Protein AF-A0A970GRH5-F1 (afdb_monomer)

Nearest PDB structures (foldseek):
  5i47-assembly1_A  TM=7.435E-01  e=7.318E-04  Sphaerobacter thermophilus DSM 20745
  5i47-assembly1_B  TM=7.188E-01  e=1.606E-03  Sphaerobacter thermophilus DSM 20745
  3qff-assembly1_B  TM=5.338E-01  e=4.739E-02  Bacillus anthracis str. A0248
  1kjj-assembly1_B  TM=5.361E-01  e=1.040E-01  Escherichia coli
  1kj8-assembly1_A  TM=4.868E-01  e=2.906E-01  Escherichia coli

Sequence (326 aa):
MKIRFSEPAEIIQPDSFEVERHFYEKVINAHAHTLVSFFMNMDKERIVERYCHLNPLINPEYLISLIEYKPRYIYWTGTDLFHVTTAEGNKKMIVIETNSSPSGQKSMPVIDEHQEMGGYRRLLEESFLPLINSKRLPKGRLAVIYDKNYMEVSGYAAVLAELTGEEVYLVSSFLGDEDPSLRFVNGVMELRDSNKNWIPIRVAFRYVTQKPWTRIPVNTKTFIYNPLIACLAGGRNKLIAAKAYDMFNAEIGAAGLKIFTPETIVNVNLKEIPLWVNRFGNHAVVKNPYSNAGQGVYTIINEKELKDFMEQEHHYKNFIVQSLVG

Solvent-accessible surface area (backbone atoms only — not comparable to full-atom values): 18165 Å² total; per-residue (Å²): 133,85,90,75,72,55,51,47,35,42,80,31,44,47,89,61,71,52,64,80,64,25,36,42,72,74,28,78,76,36,77,55,53,68,71,55,45,53,57,76,70,53,52,70,67,59,52,44,52,57,51,33,71,80,36,78,73,38,44,59,72,59,51,51,53,61,74,68,57,78,63,94,50,60,77,52,70,37,69,48,70,47,83,45,59,46,98,88,65,50,77,44,69,30,51,75,49,49,30,40,64,58,84,54,58,34,67,51,45,39,80,48,86,90,41,80,62,32,63,48,44,51,51,39,64,75,49,50,48,60,55,57,75,74,47,96,61,57,80,55,40,44,33,29,38,24,54,63,64,59,43,46,51,53,35,48,28,22,48,50,4,48,79,66,72,37,64,17,35,38,33,66,59,55,84,87,46,90,58,53,29,56,50,73,58,99,38,31,36,30,35,22,35,84,86,69,47,75,44,46,28,16,36,32,44,46,47,52,73,77,66,41,76,80,81,43,66,70,71,58,57,25,47,47,46,44,38,50,54,28,30,67,71,14,23,46,18,52,60,47,33,54,52,50,51,54,55,48,35,67,69,38,39,87,41,60,45,74,84,44,56,66,60,66,47,68,82,36,42,64,90,49,45,66,60,56,28,50,74,49,73,46,28,23,34,40,30,39,32,74,47,62,92,76,43,59,58,44,79,28,78,42,70,66,51,47,49,56,57,70,73,48,90,63,97,64,60,54,28,32,44,26,48,63,87,125

Secondary structure (DSSP, 8-state):
----SSPPPEEEPTT---HHHHS-HHHHT----HHHHHHHT--HHHHHHHHHHH-TTS-HHHHHHHHH---SS--S-EEEEEEEE-TT--EEEEEEEEESS---GGGSPPSSTT-TTHHHHHHIIIIIHHHHHTS---S-EEEEEESS-HHHHHHHHHHHHHHHTS-EEEEE--TT-SS-SEEEETTEEEEE-TTS-EEEEEEEEEE--SSGGGTS-SS-SSEEES-HHHIIIIIS-HHHHHHHHHHHHHHHGGGT-------EEEEEEGGGHHHHHHHTTT-EEEE-TT--TTTTEEEE-SHHHHHHHHHS--S-SEEEEEEPP-

Structure (mmCIF, N/CA/C/O backbone):
data_AF-A0A970GRH5-F1
#
_entry.id   AF-A0A970GRH5-F1
#
loop_
_atom_site.group_PDB
_atom_site.id
_atom_site.type_symbol
_atom_site.label_atom_id
_atom_site.label_alt_id
_atom_site.label_comp_id
_atom_site.label_asym_id
_atom_site.label_entity_id
_atom_site.label_seq_id
_atom_site.pdbx_PDB_ins_code
_atom_site.Cartn_x
_atom_site.Cartn_y
_atom_site.Cartn_z
_atom_site.occupancy
_atom_site.B_iso_or_equiv
_atom_site.auth_seq_id
_atom_site.auth_comp_id
_atom_site.auth_asym_id
_atom_site.auth_atom_id
_atom_site.pdbx_PDB_model_num
ATOM 1 N N . MET A 1 1 ? 10.878 10.546 13.698 1.00 57.09 1 MET A N 1
ATOM 2 C CA . MET A 1 1 ? 9.861 10.016 14.635 1.00 57.09 1 MET A CA 1
ATOM 3 C C . MET A 1 1 ? 10.568 9.100 15.623 1.00 57.09 1 MET A C 1
ATOM 5 O O . MET A 1 1 ? 11.299 8.227 15.174 1.00 57.09 1 MET A O 1
ATOM 9 N N . LYS A 1 2 ? 10.424 9.321 16.933 1.00 75.06 2 LYS A N 1
ATOM 10 C CA . LYS A 1 2 ? 10.981 8.421 17.955 1.00 75.06 2 LYS A CA 1
ATOM 11 C C . LYS A 1 2 ? 10.051 7.210 18.071 1.00 75.06 2 LYS A C 1
ATOM 13 O O . LYS A 1 2 ? 8.864 7.409 18.314 1.00 75.06 2 LYS A O 1
ATOM 18 N N . ILE A 1 3 ? 10.560 5.998 17.842 1.00 85.06 3 ILE A N 1
ATOM 19 C CA . ILE A 1 3 ? 9.789 4.763 18.055 1.00 85.06 3 ILE A CA 1
ATOM 20 C C . ILE A 1 3 ? 9.482 4.663 19.550 1.00 85.06 3 ILE A C 1
ATOM 22 O O . ILE A 1 3 ? 10.379 4.833 20.377 1.00 85.06 3 ILE A O 1
ATOM 26 N N . ARG A 1 4 ? 8.213 4.430 19.879 1.00 87.69 4 ARG A N 1
ATOM 27 C CA . ARG A 1 4 ? 7.751 4.146 21.237 1.00 87.69 4 ARG A CA 1
ATOM 28 C C . ARG A 1 4 ? 7.086 2.777 21.216 1.00 87.69 4 ARG A C 1
ATOM 30 O O . ARG A 1 4 ? 6.124 2.584 20.473 1.00 87.69 4 ARG A O 1
ATOM 37 N N . PHE A 1 5 ? 7.673 1.834 21.942 1.00 92.88 5 PHE A N 1
ATOM 38 C CA . PHE A 1 5 ? 7.154 0.476 22.075 1.00 92.88 5 PHE A CA 1
ATOM 39 C C . PHE A 1 5 ? 6.078 0.418 23.155 1.00 92.88 5 PHE A C 1
ATOM 41 O O . PHE A 1 5 ? 6.065 1.257 24.056 1.00 92.88 5 PHE A O 1
ATOM 48 N N . SER A 1 6 ? 5.195 -0.572 23.044 1.00 92.75 6 SER A N 1
ATOM 49 C CA . SER A 1 6 ? 4.199 -0.929 24.060 1.00 92.75 6 SER A CA 1
ATOM 50 C C . SER A 1 6 ? 3.182 0.175 24.397 1.00 92.75 6 SER A C 1
ATOM 52 O O . SER A 1 6 ? 2.466 0.079 25.394 1.00 92.75 6 SER A O 1
ATOM 54 N N . GLU A 1 7 ? 3.076 1.207 23.552 1.00 95.81 7 GLU A N 1
ATOM 55 C CA . GLU A 1 7 ? 2.062 2.259 23.677 1.00 95.81 7 GLU A CA 1
ATOM 56 C C . GLU A 1 7 ? 0.656 1.657 23.514 1.00 95.81 7 GLU A C 1
ATOM 58 O O . GLU A 1 7 ? 0.455 0.797 22.646 1.00 95.81 7 GLU A O 1
ATOM 63 N N . PRO A 1 8 ? -0.325 2.060 24.337 1.00 96.94 8 PRO A N 1
ATOM 64 C CA . PRO A 1 8 ? -1.707 1.625 24.175 1.00 96.94 8 PRO A CA 1
ATOM 65 C C . PRO A 1 8 ? -2.305 2.152 22.865 1.00 96.94 8 PRO A C 1
ATOM 67 O O . PRO A 1 8 ? -1.804 3.102 22.264 1.00 96.94 8 PRO A O 1
ATOM 70 N N . ALA A 1 9 ? -3.404 1.540 22.431 1.00 97.44 9 ALA A N 1
ATOM 71 C CA . ALA A 1 9 ? -4.180 2.050 21.312 1.00 97.44 9 ALA A CA 1
ATOM 72 C C . ALA A 1 9 ? -4.786 3.423 21.654 1.00 97.44 9 ALA A C 1
ATOM 74 O O . ALA A 1 9 ? -5.435 3.589 22.689 1.00 97.44 9 ALA A O 1
ATOM 75 N N . GLU A 1 10 ? -4.585 4.387 20.761 1.00 97.38 10 GLU A N 1
ATOM 76 C CA . GLU A 1 10 ? -5.199 5.711 20.796 1.00 97.38 10 GLU A CA 1
ATOM 77 C C . GLU A 1 10 ? -6.620 5.635 20.233 1.00 97.38 10 GLU A C 1
ATOM 79 O O . GLU A 1 10 ? -6.871 4.923 19.259 1.00 97.38 10 GLU A O 1
ATOM 84 N N . ILE A 1 11 ? -7.554 6.360 20.845 1.00 98.19 11 ILE A N 1
ATOM 85 C CA . ILE A 1 11 ? -8.943 6.426 20.387 1.00 98.19 11 ILE A CA 1
ATOM 86 C C . ILE A 1 11 ? -9.119 7.709 19.584 1.00 98.19 11 ILE A C 1
ATOM 88 O O . ILE A 1 11 ? -8.959 8.805 20.119 1.00 98.19 11 ILE A O 1
ATOM 92 N N . ILE A 1 12 ? -9.473 7.554 18.313 1.00 98.44 12 ILE A N 1
ATOM 93 C CA . ILE A 1 12 ? -9.794 8.646 17.401 1.00 98.44 12 ILE A CA 1
ATOM 94 C C . ILE A 1 12 ? -11.314 8.770 17.316 1.00 98.44 12 ILE A C 1
ATOM 96 O O . ILE A 1 12 ? -12.009 7.783 17.056 1.00 98.44 12 ILE A O 1
ATOM 100 N N . GLN A 1 13 ? -11.812 9.973 17.583 1.00 98.19 13 GLN A N 1
ATOM 101 C CA . GLN A 1 13 ? -13.237 10.290 17.599 1.00 98.19 13 GLN A CA 1
ATOM 102 C C . GLN A 1 13 ? -13.690 10.808 16.225 1.00 98.19 13 GLN A C 1
ATOM 104 O O . GLN A 1 13 ? -12.863 11.326 15.471 1.00 98.19 13 GLN A O 1
ATOM 109 N N . PRO A 1 14 ? -14.988 10.708 15.893 1.00 97.81 14 PRO A N 1
ATOM 110 C CA . PRO A 1 14 ? -15.581 11.521 14.831 1.00 97.81 14 PRO A CA 1
ATOM 111 C C . PRO A 1 14 ? -15.321 13.021 15.063 1.00 97.81 14 PRO A C 1
ATOM 113 O O . PRO A 1 14 ? -15.035 13.425 16.194 1.00 97.81 14 PRO A O 1
ATOM 116 N N . ASP A 1 15 ? -15.393 13.836 14.007 1.00 95.38 15 ASP A N 1
ATOM 117 C CA . ASP A 1 15 ? -15.166 15.288 14.052 1.00 95.38 15 ASP A CA 1
ATOM 118 C C . ASP A 1 15 ? -13.748 15.708 14.507 1.00 95.38 15 ASP A C 1
ATOM 120 O O . ASP A 1 15 ? -13.516 16.853 14.897 1.00 95.38 15 ASP A O 1
ATOM 124 N N . SER A 1 16 ? -12.764 14.796 14.473 1.00 95.19 16 SER A N 1
ATOM 125 C CA . SER A 1 16 ? -11.392 15.056 14.944 1.00 95.19 16 SER A CA 1
ATOM 126 C C . SER A 1 16 ? -10.374 15.339 13.829 1.00 95.19 16 SER A C 1
ATOM 128 O O . SER A 1 16 ? -9.167 15.338 14.096 1.00 95.19 16 SER A O 1
ATOM 130 N N . PHE A 1 17 ? -10.811 15.459 12.572 1.00 96.69 17 PHE A N 1
ATOM 131 C CA . PHE A 1 17 ? -9.909 15.620 11.430 1.00 96.69 17 PHE A CA 1
ATOM 132 C C . PHE A 1 17 ? -9.374 17.054 11.347 1.00 96.69 17 PHE A C 1
ATOM 134 O O . PHE A 1 17 ? -10.139 18.004 11.235 1.00 96.69 17 PHE A O 1
ATOM 141 N N . GLU A 1 18 ? -8.048 17.198 11.346 1.00 95.50 18 GLU A N 1
ATOM 142 C CA . GLU A 1 18 ? -7.363 18.483 11.161 1.00 95.50 18 GLU A CA 1
ATOM 143 C C . GLU A 1 18 ? -6.345 18.346 10.024 1.00 95.50 18 GLU A C 1
ATOM 145 O O . GLU A 1 18 ? -5.423 17.524 10.099 1.00 95.50 18 GLU A O 1
ATOM 150 N N . VAL A 1 19 ? -6.499 19.139 8.960 1.00 93.81 19 VAL A N 1
ATOM 151 C CA . VAL A 1 19 ? -5.703 19.041 7.721 1.00 93.81 19 VAL A CA 1
ATOM 152 C C . VAL A 1 19 ? -4.197 19.084 8.015 1.00 93.81 19 VAL A C 1
ATOM 154 O O . VAL A 1 19 ? -3.425 18.261 7.513 1.00 93.81 19 VAL A O 1
ATOM 157 N N . GLU A 1 20 ? -3.772 19.982 8.900 1.00 95.12 20 GLU A N 1
ATOM 158 C CA . GLU A 1 20 ? -2.377 20.233 9.266 1.00 95.12 20 GLU A CA 1
ATOM 159 C C . GLU A 1 20 ? -1.719 19.046 9.982 1.00 95.12 20 GLU A C 1
ATOM 161 O O . GLU A 1 20 ? -0.492 18.912 9.980 1.00 95.12 20 GLU A O 1
ATOM 166 N N . ARG A 1 21 ? -2.515 18.148 10.579 1.00 95.56 21 ARG A N 1
ATOM 167 C CA . ARG A 1 21 ? -2.008 16.936 11.243 1.00 95.56 21 ARG A CA 1
ATOM 168 C C . ARG A 1 21 ? -1.727 15.800 10.268 1.00 95.56 21 ARG A C 1
ATOM 170 O O . ARG A 1 21 ? -0.984 14.875 10.617 1.00 95.56 21 ARG A O 1
ATOM 177 N N . HIS A 1 22 ? -2.323 15.845 9.077 1.00 96.31 22 HIS A N 1
ATOM 178 C CA . HIS A 1 22 ? -2.410 14.698 8.170 1.00 96.31 22 HIS A CA 1
ATOM 179 C C . HIS A 1 22 ? -1.785 14.939 6.791 1.00 96.31 22 HIS A C 1
ATOM 181 O O . HIS A 1 22 ? -1.556 13.979 6.047 1.00 96.31 22 HIS A O 1
ATOM 187 N N . PHE A 1 23 ? -1.442 16.183 6.463 1.00 95.31 23 PHE A N 1
ATOM 188 C CA . PHE A 1 23 ? -0.747 16.555 5.233 1.00 95.31 23 PHE A CA 1
ATOM 189 C C . PHE A 1 23 ? 0.562 17.291 5.519 1.00 95.31 23 PHE A C 1
ATOM 191 O O . PHE A 1 23 ? 0.740 17.924 6.557 1.00 95.31 23 PHE A O 1
ATOM 198 N N . TYR A 1 24 ? 1.505 17.223 4.576 1.00 94.38 24 TYR A N 1
ATOM 199 C CA . TYR A 1 24 ? 2.656 18.120 4.611 1.00 94.38 24 TYR A CA 1
ATOM 200 C C . TYR A 1 24 ? 2.225 19.552 4.295 1.00 94.38 24 TYR A C 1
ATOM 202 O O . TYR A 1 24 ? 1.457 19.774 3.367 1.00 94.38 24 TYR A O 1
ATOM 210 N N . GLU A 1 25 ? 2.821 20.535 4.966 1.00 92.50 25 GLU A N 1
ATOM 211 C CA . GLU A 1 25 ? 2.548 21.965 4.750 1.00 92.50 25 GLU A CA 1
ATOM 212 C C . GLU A 1 25 ? 2.639 22.389 3.271 1.00 92.50 25 GLU A C 1
ATOM 214 O O . GLU A 1 25 ? 1.805 23.138 2.768 1.00 92.50 25 GLU A O 1
ATOM 219 N N . LYS A 1 26 ? 3.612 21.847 2.526 1.00 91.88 26 LYS A N 1
ATOM 220 C CA . LYS A 1 26 ? 3.755 22.110 1.082 1.00 91.88 26 LYS A CA 1
ATOM 221 C C . LYS A 1 26 ? 2.564 21.632 0.252 1.00 91.88 26 LYS A C 1
ATOM 223 O O . LYS A 1 26 ? 2.342 22.164 -0.823 1.00 91.88 26 LYS A O 1
ATOM 228 N N . VAL A 1 27 ? 1.861 20.603 0.716 1.00 90.56 27 VAL A N 1
ATOM 229 C CA . VAL A 1 27 ? 0.719 19.990 0.025 1.00 90.56 27 VAL A CA 1
ATOM 230 C C . VAL A 1 27 ? -0.550 20.774 0.297 1.00 90.56 27 VAL A C 1
ATOM 232 O O . VAL A 1 27 ? -1.330 20.971 -0.622 1.00 90.56 27 VAL A O 1
ATOM 235 N N . ILE A 1 28 ? -0.709 21.267 1.527 1.00 88.25 28 ILE A N 1
ATOM 236 C CA . ILE A 1 28 ? -1.840 22.115 1.926 1.00 88.25 28 ILE A CA 1
ATOM 237 C C . ILE A 1 28 ? -1.914 23.364 1.038 1.00 88.25 28 ILE A C 1
ATOM 239 O O . ILE A 1 28 ? -2.990 23.792 0.650 1.00 88.25 28 ILE A O 1
ATOM 243 N N . ASN A 1 29 ? -0.753 23.901 0.656 1.00 86.75 29 ASN A N 1
ATOM 244 C CA . ASN A 1 29 ? -0.641 25.088 -0.192 1.00 86.75 29 ASN A CA 1
ATOM 245 C C . ASN A 1 29 ? -0.496 24.773 -1.694 1.00 86.75 29 ASN A C 1
ATOM 247 O O . ASN A 1 29 ? -0.184 25.667 -2.481 1.00 86.75 29 ASN A O 1
ATOM 251 N N . ALA A 1 30 ? -0.624 23.508 -2.100 1.00 88.81 30 ALA A N 1
ATOM 252 C CA . ALA A 1 30 ? -0.441 23.096 -3.485 1.00 88.81 30 ALA A CA 1
ATOM 253 C C . ALA A 1 30 ? -1.781 22.835 -4.172 1.00 88.81 30 ALA A C 1
ATOM 255 O O . ALA A 1 30 ? -2.665 22.189 -3.621 1.00 88.81 30 ALA A O 1
ATOM 256 N N . HIS A 1 31 ? -1.862 23.237 -5.438 1.00 85.81 31 HIS A N 1
ATOM 257 C CA . HIS A 1 31 ? -2.987 22.925 -6.312 1.00 85.81 31 HIS A CA 1
ATOM 258 C C . HIS A 1 31 ? -2.594 21.830 -7.301 1.00 85.81 31 HIS A C 1
ATOM 260 O O . HIS A 1 31 ? -1.480 21.821 -7.841 1.00 85.81 31 HIS A O 1
ATOM 266 N N . ALA A 1 32 ? -3.512 20.903 -7.570 1.00 86.44 32 ALA A N 1
ATOM 267 C CA . ALA A 1 32 ? -3.315 19.927 -8.631 1.00 86.44 32 ALA A CA 1
ATOM 268 C C . ALA A 1 32 ? -3.224 20.642 -9.992 1.00 86.44 32 ALA A C 1
ATOM 270 O O . ALA A 1 32 ? -4.073 21.456 -10.348 1.00 86.44 32 ALA A O 1
ATOM 271 N N . HIS A 1 33 ? -2.203 20.315 -10.787 1.00 90.19 33 HIS A N 1
ATOM 272 C CA . HIS A 1 33 ? -2.069 20.860 -12.139 1.00 90.19 33 HIS A CA 1
ATOM 273 C C . HIS A 1 33 ? -3.302 20.501 -12.989 1.00 90.19 33 HIS A C 1
ATOM 275 O O . HIS A 1 33 ? -3.756 19.356 -12.953 1.00 90.19 33 HIS A O 1
ATOM 281 N N . THR A 1 34 ? -3.805 21.423 -13.819 1.00 90.12 34 THR A N 1
ATOM 282 C CA . THR A 1 34 ? -5.054 21.240 -14.590 1.00 90.12 34 THR A CA 1
ATOM 283 C C . THR A 1 34 ? -5.070 19.948 -15.406 1.00 90.12 34 THR A C 1
ATOM 285 O O . THR A 1 34 ? -6.063 19.230 -15.403 1.00 90.12 34 THR A O 1
ATOM 288 N N . LEU A 1 35 ? -3.956 19.600 -16.063 1.00 91.44 35 LEU A N 1
ATOM 289 C CA . LEU A 1 35 ? -3.843 18.339 -16.814 1.00 91.44 35 LEU A CA 1
ATOM 290 C C . LEU A 1 35 ? -3.975 17.093 -15.927 1.00 91.44 35 LEU A C 1
ATOM 292 O O . LEU A 1 35 ? -4.546 16.098 -16.363 1.00 91.44 35 LEU A O 1
ATOM 296 N N . VAL A 1 36 ? -3.460 17.145 -14.696 1.00 88.88 36 VAL A N 1
ATOM 297 C CA . VAL A 1 36 ? -3.577 16.044 -13.731 1.00 88.88 36 VAL A CA 1
ATOM 298 C C . VAL A 1 36 ? -5.018 15.943 -13.252 1.00 88.88 36 VAL A C 1
ATOM 300 O O . VAL A 1 36 ? -5.582 14.856 -13.284 1.00 88.88 36 VAL A O 1
ATOM 303 N N . SER A 1 37 ? -5.640 17.067 -12.885 1.00 88.44 37 SER A N 1
ATOM 304 C CA . SER A 1 37 ? -7.049 17.089 -12.480 1.00 88.44 37 SER A CA 1
ATOM 305 C C . SER A 1 37 ? -7.966 16.571 -13.596 1.00 88.44 37 SER A C 1
ATOM 307 O O . SER A 1 37 ? -8.795 15.697 -13.357 1.00 88.44 37 SER A O 1
ATOM 309 N N . PHE A 1 38 ? -7.752 17.004 -14.843 1.00 90.81 38 PHE A N 1
ATOM 310 C CA . PHE A 1 38 ? -8.488 16.498 -16.003 1.00 90.81 38 PHE A CA 1
ATOM 311 C C . PHE A 1 38 ? -8.315 14.985 -16.188 1.00 90.81 38 PHE A C 1
ATOM 313 O O . PHE A 1 38 ? -9.293 14.277 -16.406 1.00 90.81 38 PHE A O 1
ATOM 320 N N . PHE A 1 39 ? -7.085 14.474 -16.077 1.00 90.69 39 PHE A N 1
ATOM 321 C CA . PHE A 1 39 ? -6.822 13.040 -16.193 1.00 90.69 39 PHE A CA 1
ATOM 322 C C . PHE A 1 39 ? -7.499 12.231 -15.077 1.00 90.69 39 PHE A C 1
ATOM 324 O O . PHE A 1 39 ? -8.108 11.203 -15.353 1.00 90.69 39 PHE A O 1
ATOM 331 N N . MET A 1 40 ? -7.439 12.706 -13.831 1.00 88.50 40 MET A N 1
ATOM 332 C CA . MET A 1 40 ? -8.015 12.012 -12.672 1.00 88.50 40 MET A CA 1
ATOM 333 C C . MET A 1 40 ? -9.549 11.979 -12.664 1.00 88.50 40 MET A C 1
ATOM 335 O O . MET A 1 40 ? -10.120 11.151 -11.953 1.00 88.50 40 MET A O 1
ATOM 339 N N . ASN A 1 41 ? -10.191 12.866 -13.430 1.00 88.88 41 ASN A N 1
ATOM 340 C CA . ASN A 1 41 ? -11.643 12.951 -13.602 1.00 88.88 41 ASN A CA 1
ATOM 341 C C . ASN A 1 41 ? -12.131 12.347 -14.934 1.00 88.88 41 ASN A C 1
ATOM 343 O O . ASN A 1 41 ? -13.305 12.472 -15.274 1.00 88.88 41 ASN A O 1
ATOM 347 N N . MET A 1 42 ? -11.245 11.717 -15.710 1.00 93.94 42 MET A N 1
ATOM 348 C CA . MET A 1 42 ? -11.609 11.074 -16.969 1.00 93.94 42 MET A CA 1
ATOM 349 C C . MET A 1 42 ? -12.335 9.749 -16.709 1.00 93.94 42 MET A C 1
ATOM 351 O O . MET A 1 42 ? -11.891 8.947 -15.885 1.00 93.94 42 MET A O 1
ATOM 355 N N . ASP A 1 43 ? -13.427 9.506 -17.434 1.00 95.31 43 ASP A N 1
ATOM 356 C CA . ASP A 1 43 ? -14.097 8.208 -17.416 1.00 95.31 43 ASP A CA 1
ATOM 357 C C . ASP A 1 43 ? -13.243 7.114 -18.084 1.00 95.31 43 ASP A C 1
ATOM 359 O O . ASP A 1 43 ? -12.241 7.366 -18.769 1.00 95.31 43 ASP A O 1
ATOM 363 N N . LYS A 1 44 ? -13.609 5.857 -17.830 1.00 95.62 44 LYS A N 1
ATOM 364 C CA . LYS A 1 44 ? -12.817 4.710 -18.279 1.00 95.62 44 LYS A CA 1
ATOM 365 C C . LYS A 1 44 ? -12.852 4.589 -19.800 1.00 95.62 44 LYS A C 1
ATOM 367 O O . LYS A 1 44 ? -11.832 4.271 -20.408 1.00 95.62 44 LYS A O 1
ATOM 372 N N . GLU A 1 45 ? -13.998 4.870 -20.407 1.00 96.19 45 GLU A N 1
ATOM 373 C CA . GLU A 1 45 ? -14.240 4.804 -21.844 1.00 96.19 45 GLU A CA 1
ATOM 374 C C . GLU A 1 45 ? -13.306 5.759 -22.590 1.00 96.19 45 GLU A C 1
ATOM 376 O O . GLU A 1 45 ? -12.629 5.366 -23.541 1.00 96.19 45 GLU A O 1
ATOM 381 N N . ARG A 1 46 ? -13.178 6.994 -22.104 1.00 96.19 46 ARG A N 1
ATOM 382 C CA . ARG A 1 46 ? -12.306 8.021 -22.664 1.00 96.19 46 ARG A CA 1
ATOM 383 C C . ARG A 1 46 ? -10.831 7.699 -22.455 1.00 96.19 46 ARG A C 1
ATOM 385 O O . ARG A 1 46 ? -10.024 7.983 -23.344 1.00 96.19 46 ARG A O 1
ATOM 392 N N . ILE A 1 47 ? -10.458 7.087 -21.326 1.00 95.56 47 ILE A N 1
ATOM 393 C CA . ILE A 1 47 ? -9.093 6.571 -21.116 1.00 95.56 47 ILE A CA 1
ATOM 394 C C . ILE A 1 47 ? -8.769 5.510 -22.178 1.00 95.56 47 ILE A C 1
ATOM 396 O O . ILE A 1 47 ? -7.729 5.602 -22.838 1.00 95.56 47 ILE A O 1
ATOM 400 N N . VAL A 1 48 ? -9.666 4.539 -22.377 1.00 96.75 48 VAL A N 1
ATOM 401 C CA . VAL A 1 48 ? -9.505 3.452 -23.357 1.00 96.75 48 VAL A CA 1
ATOM 402 C C . VAL A 1 48 ? -9.434 3.997 -24.780 1.00 96.75 48 VAL A C 1
ATOM 404 O O . VAL A 1 48 ? -8.512 3.642 -25.513 1.00 96.75 48 VAL A O 1
ATOM 407 N N . GLU A 1 49 ? -10.341 4.898 -25.159 1.00 96.06 49 GLU A N 1
ATOM 408 C CA . GLU A 1 49 ? -10.379 5.528 -26.483 1.00 96.06 49 GLU A CA 1
ATOM 409 C C . GLU A 1 49 ? -9.050 6.225 -26.803 1.00 96.06 49 GLU A C 1
ATOM 411 O O . GLU A 1 49 ? -8.434 5.969 -27.840 1.00 96.06 49 GLU A O 1
ATOM 416 N N . ARG A 1 50 ? -8.555 7.064 -25.883 1.00 95.12 50 ARG A N 1
ATOM 417 C CA . ARG A 1 50 ? -7.286 7.784 -26.063 1.00 95.12 50 ARG A CA 1
ATOM 418 C C . ARG A 1 50 ? -6.100 6.833 -26.164 1.00 95.12 50 ARG A C 1
ATOM 420 O O . ARG A 1 50 ? -5.205 7.057 -26.978 1.00 95.12 50 ARG A O 1
ATOM 427 N N . TYR A 1 51 ? -6.074 5.791 -25.336 1.00 94.56 51 TYR A N 1
ATOM 428 C CA . TYR A 1 51 ? -4.987 4.821 -25.346 1.00 94.56 51 TYR A CA 1
ATOM 429 C C . TYR A 1 51 ? -4.970 3.999 -26.641 1.00 94.56 51 TYR A C 1
ATOM 431 O O . TYR A 1 51 ? -3.907 3.841 -27.243 1.00 94.56 51 TYR A O 1
ATOM 439 N N . CYS A 1 52 ? -6.133 3.543 -27.111 1.00 95.62 52 CYS A N 1
ATOM 440 C CA . CYS A 1 52 ? -6.260 2.776 -28.352 1.00 95.62 52 CYS A CA 1
ATOM 441 C C . CYS A 1 52 ? -6.022 3.642 -29.597 1.00 95.62 52 CYS A C 1
ATOM 443 O O . CYS A 1 52 ? -5.467 3.152 -30.573 1.00 95.62 52 CYS A O 1
ATOM 445 N N . HIS A 1 53 ? -6.329 4.944 -29.559 1.00 95.81 53 HIS A N 1
ATOM 446 C CA . HIS A 1 53 ? -5.960 5.869 -30.638 1.00 95.81 53 HIS A CA 1
ATOM 447 C C . HIS A 1 53 ? -4.439 5.928 -30.862 1.00 95.81 53 HIS A C 1
ATOM 449 O O . HIS A 1 53 ? -3.973 5.959 -31.997 1.00 95.81 53 HIS A O 1
ATOM 455 N N . LEU A 1 54 ? -3.657 5.901 -29.778 1.00 92.88 54 LEU A N 1
ATOM 456 C CA . LEU A 1 54 ? -2.191 5.855 -29.839 1.00 92.88 54 LEU A CA 1
ATOM 457 C C . LEU A 1 54 ? -1.643 4.443 -30.112 1.00 92.88 54 LEU A C 1
ATOM 459 O O . LEU A 1 54 ? -0.481 4.300 -30.484 1.00 92.88 54 LEU A O 1
ATOM 463 N N . ASN A 1 55 ? -2.459 3.405 -29.912 1.00 92.88 55 ASN A N 1
ATOM 464 C CA . ASN A 1 55 ? -2.075 1.999 -30.017 1.00 92.88 55 ASN A CA 1
ATOM 465 C C . ASN A 1 55 ? -3.177 1.202 -30.751 1.00 92.88 55 ASN A C 1
ATOM 467 O O . ASN A 1 55 ? -3.897 0.425 -30.121 1.00 92.88 55 ASN A O 1
ATOM 471 N N . PRO A 1 56 ? -3.319 1.366 -32.081 1.00 93.00 56 PRO A N 1
ATOM 472 C CA . PRO A 1 56 ? -4.489 0.896 -32.838 1.00 93.00 56 PRO A CA 1
ATOM 473 C C . PRO A 1 56 ? -4.640 -0.630 -32.919 1.00 93.00 56 PRO A C 1
ATOM 475 O O . PRO A 1 56 ? -5.670 -1.120 -33.367 1.00 93.00 56 PRO A O 1
ATOM 478 N N . LEU A 1 57 ? -3.619 -1.388 -32.509 1.00 93.00 57 LEU A N 1
ATOM 479 C CA . LEU A 1 57 ? -3.638 -2.855 -32.494 1.00 93.00 57 LEU A CA 1
ATOM 480 C C . LEU A 1 57 ? -4.203 -3.442 -31.192 1.00 93.00 57 LEU A C 1
ATOM 482 O O . LEU A 1 57 ? -4.316 -4.660 -31.075 1.00 93.00 57 LEU A O 1
ATOM 486 N N . ILE A 1 58 ? -4.511 -2.602 -30.203 1.00 95.50 58 ILE A N 1
ATOM 487 C CA . ILE A 1 58 ? -5.000 -3.045 -28.898 1.00 95.50 58 ILE A CA 1
ATOM 488 C C . ILE A 1 58 ? -6.508 -3.255 -28.950 1.00 95.50 58 ILE A C 1
ATOM 490 O O . ILE A 1 58 ? -7.240 -2.423 -29.481 1.00 95.50 58 ILE A O 1
ATOM 494 N N . ASN A 1 59 ? -6.975 -4.355 -28.358 1.00 94.75 59 ASN A N 1
ATOM 495 C CA . ASN A 1 59 ? -8.403 -4.626 -28.228 1.00 94.75 59 ASN A CA 1
ATOM 496 C C . ASN A 1 59 ? -9.022 -3.726 -27.126 1.00 94.75 59 ASN A C 1
ATOM 498 O O . ASN A 1 59 ? -8.701 -3.921 -25.946 1.00 94.75 59 ASN A O 1
ATOM 502 N N . PRO A 1 60 ? -9.921 -2.779 -27.468 1.00 95.19 60 PRO A N 1
ATOM 503 C CA . PRO A 1 60 ? -10.506 -1.853 -26.499 1.00 95.19 60 PRO A CA 1
ATOM 504 C C . PRO A 1 60 ? -11.438 -2.544 -25.494 1.00 95.19 60 PRO A C 1
ATOM 506 O O . PRO A 1 60 ? -11.425 -2.186 -24.318 1.00 95.19 60 PRO A O 1
ATOM 509 N N . GLU A 1 61 ? -12.198 -3.557 -25.923 1.00 95.38 61 GLU A N 1
ATOM 510 C CA . GLU A 1 61 ? -13.112 -4.324 -25.060 1.00 95.38 61 GLU A CA 1
ATOM 511 C C . GLU A 1 61 ? -12.341 -5.137 -24.015 1.00 95.38 61 GLU A C 1
ATOM 513 O O . GLU A 1 61 ? -12.729 -5.245 -22.851 1.00 95.38 61 GLU A O 1
ATOM 518 N N . TYR A 1 62 ? -11.192 -5.683 -24.412 1.00 96.25 62 TYR A N 1
ATOM 519 C CA . TYR A 1 62 ? -10.332 -6.375 -23.467 1.00 96.25 62 TYR A CA 1
ATOM 520 C C . TYR A 1 62 ? -9.683 -5.392 -22.485 1.00 96.25 62 TYR A C 1
ATOM 522 O O . TYR A 1 62 ? -9.674 -5.647 -21.281 1.00 96.25 62 TYR A O 1
ATOM 530 N N . LEU A 1 63 ? -9.204 -4.236 -22.962 1.00 96.44 63 LEU A N 1
ATOM 531 C CA . LEU A 1 63 ? -8.609 -3.213 -22.101 1.00 96.44 63 LEU A CA 1
ATOM 532 C C . LEU A 1 63 ? -9.604 -2.668 -21.066 1.00 96.44 63 LEU A C 1
ATOM 534 O O . LEU A 1 63 ? -9.239 -2.554 -19.895 1.00 96.44 63 LEU A O 1
ATOM 538 N N . ILE A 1 64 ? -10.852 -2.378 -21.455 1.00 97.06 64 ILE A N 1
ATOM 539 C CA . ILE A 1 64 ? -11.873 -1.946 -20.490 1.00 97.06 64 ILE A CA 1
ATOM 540 C C . ILE A 1 64 ? -12.117 -3.041 -19.444 1.00 97.06 64 ILE A C 1
ATOM 542 O O . ILE A 1 64 ? -12.112 -2.742 -18.252 1.00 97.06 64 ILE A O 1
ATOM 546 N N . SER A 1 65 ? -12.173 -4.318 -19.848 1.00 96.31 65 SER A N 1
ATOM 547 C CA . SER A 1 65 ? -12.354 -5.430 -18.903 1.00 96.31 65 SER A CA 1
ATOM 548 C C . SER A 1 65 ? -11.241 -5.509 -17.843 1.00 96.31 65 SER A C 1
ATOM 550 O O . SER A 1 65 ? -11.508 -5.843 -16.688 1.00 96.31 65 SER A O 1
ATOM 552 N N . LEU A 1 66 ? -10.002 -5.142 -18.201 1.00 95.44 66 LEU A N 1
ATOM 553 C CA . LEU A 1 66 ? -8.876 -5.078 -17.266 1.00 95.44 66 LEU A CA 1
ATOM 554 C C . LEU A 1 66 ? -8.988 -3.898 -16.296 1.00 95.44 66 LEU A C 1
ATOM 556 O O . LEU A 1 66 ? -8.671 -4.047 -15.119 1.00 95.44 66 LEU A O 1
ATOM 560 N N . ILE A 1 67 ? -9.450 -2.737 -16.769 1.00 93.94 67 ILE A N 1
ATOM 561 C CA . ILE A 1 67 ? -9.687 -1.552 -15.927 1.00 93.94 67 ILE A CA 1
ATOM 562 C C . ILE A 1 67 ? -10.831 -1.808 -14.934 1.00 93.94 67 ILE A C 1
ATOM 564 O O . ILE A 1 67 ? -10.813 -1.308 -13.809 1.00 93.94 67 ILE A O 1
ATOM 568 N N . GLU A 1 68 ? -11.833 -2.593 -15.328 1.00 95.00 68 GLU A N 1
ATOM 569 C CA . GLU A 1 68 ? -12.984 -2.931 -14.485 1.00 95.00 68 GLU A CA 1
ATOM 570 C C . GLU A 1 68 ? -12.751 -4.110 -13.540 1.00 95.00 68 GLU A C 1
ATOM 572 O O . GLU A 1 68 ? -13.558 -4.346 -12.632 1.00 95.00 68 GLU A O 1
ATOM 577 N N . TYR A 1 69 ? -11.649 -4.837 -13.722 1.00 95.00 69 TYR A N 1
ATOM 578 C CA . TYR A 1 69 ? -11.320 -5.995 -12.911 1.00 95.00 69 TYR A CA 1
ATOM 579 C C . TYR A 1 69 ? -11.215 -5.634 -11.423 1.00 95.00 69 TYR A C 1
ATOM 581 O O . TYR A 1 69 ? -10.456 -4.756 -11.009 1.00 95.00 69 TYR A O 1
ATOM 589 N N . LYS A 1 70 ? -11.955 -6.373 -10.588 1.00 91.88 70 LYS A N 1
ATOM 590 C CA . LYS A 1 70 ? -11.926 -6.229 -9.128 1.00 91.88 70 LYS A CA 1
ATOM 591 C C . LYS A 1 70 ? -11.117 -7.368 -8.507 1.00 91.88 70 LYS A C 1
ATOM 593 O O . LYS A 1 70 ? -11.611 -8.497 -8.436 1.00 91.88 70 LYS A O 1
ATOM 598 N N . PRO A 1 71 ? -9.893 -7.106 -8.020 1.00 92.12 71 PRO A N 1
ATOM 599 C CA . PRO A 1 71 ? -9.062 -8.145 -7.437 1.00 92.12 71 PRO A CA 1
ATOM 600 C C . PRO A 1 71 ? -9.663 -8.680 -6.135 1.00 92.12 71 PRO A C 1
ATOM 602 O O . PRO A 1 71 ? -10.149 -7.938 -5.283 1.00 92.12 71 PRO A O 1
ATOM 605 N N . ARG A 1 72 ? -9.544 -9.995 -5.927 1.00 90.44 72 ARG A N 1
ATOM 606 C CA . ARG A 1 72 ? -10.049 -10.660 -4.715 1.00 90.44 72 ARG A CA 1
ATOM 607 C C . ARG A 1 72 ? -9.274 -10.305 -3.440 1.00 90.44 72 ARG A C 1
ATOM 609 O O . ARG A 1 72 ? -9.835 -10.401 -2.353 1.00 90.44 72 ARG A O 1
ATOM 616 N N . TYR A 1 73 ? -7.986 -9.969 -3.555 1.00 91.00 73 TYR A N 1
ATOM 617 C CA . TYR A 1 73 ? -7.085 -9.861 -2.398 1.00 91.00 73 TYR A CA 1
ATOM 618 C C . TYR A 1 73 ? -6.320 -8.539 -2.282 1.00 91.00 73 TYR A C 1
ATOM 620 O O . TYR A 1 73 ? -5.895 -8.212 -1.178 1.00 91.00 73 TYR A O 1
ATOM 628 N N . ILE A 1 74 ? -6.107 -7.793 -3.368 1.00 93.19 74 ILE A N 1
ATOM 629 C CA . ILE A 1 74 ? -5.314 -6.553 -3.366 1.00 93.19 74 ILE A CA 1
ATOM 630 C C . ILE A 1 74 ? -6.201 -5.357 -3.710 1.00 93.19 74 ILE A C 1
ATOM 632 O O . ILE A 1 74 ? -6.324 -4.963 -4.857 1.00 93.19 74 ILE A O 1
ATOM 636 N N . TYR A 1 75 ? -6.852 -4.797 -2.700 1.00 94.00 75 TYR A N 1
ATOM 637 C CA . TYR A 1 75 ? -7.862 -3.750 -2.869 1.00 94.00 75 TYR A CA 1
ATOM 638 C C . TYR A 1 75 ? 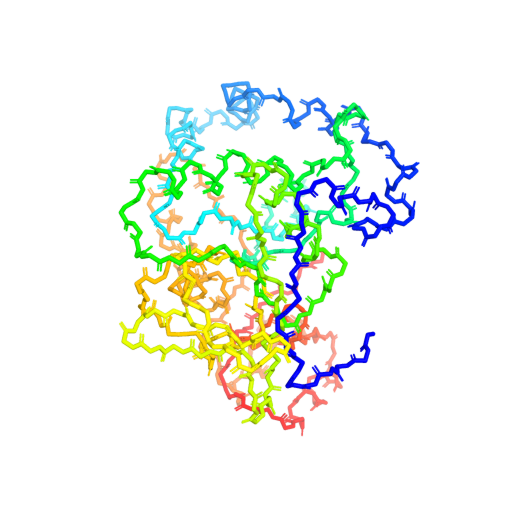-7.263 -2.352 -3.040 1.00 94.00 75 TYR A C 1
ATOM 640 O O . TYR A 1 75 ? -7.865 -1.484 -3.661 1.00 94.00 75 TYR A O 1
ATOM 648 N N . TRP A 1 76 ? -6.071 -2.132 -2.487 1.00 94.19 76 TRP A N 1
ATOM 649 C CA . TRP A 1 76 ? -5.334 -0.880 -2.628 1.00 94.19 76 TRP A CA 1
ATOM 650 C C . TRP A 1 76 ? -3.870 -1.137 -2.927 1.00 94.19 76 TRP A C 1
ATOM 652 O O . TRP A 1 76 ? -3.186 -1.850 -2.193 1.00 94.19 76 TRP A O 1
ATOM 662 N N . THR A 1 77 ? -3.366 -0.552 -4.000 1.00 93.44 77 THR A N 1
ATOM 663 C CA . THR A 1 77 ? -1.982 -0.746 -4.400 1.00 93.44 77 THR A CA 1
ATOM 664 C C . THR A 1 77 ? -1.395 0.532 -4.964 1.00 93.44 77 THR A C 1
ATOM 666 O O . THR A 1 77 ? -2.114 1.366 -5.505 1.00 93.44 77 THR A O 1
ATOM 669 N N . GLY A 1 78 ? -0.091 0.699 -4.783 1.00 92.94 78 GLY A N 1
ATOM 670 C CA . GLY A 1 78 ? 0.694 1.710 -5.475 1.00 92.94 78 GLY A CA 1
ATOM 671 C C . GLY A 1 78 ? 1.678 1.004 -6.383 1.00 92.94 78 GLY A C 1
ATOM 672 O O . GLY A 1 78 ? 2.210 -0.042 -6.011 1.00 92.94 78 GLY A O 1
ATOM 673 N N . THR A 1 79 ? 1.904 1.564 -7.560 1.00 92.25 79 THR A N 1
ATOM 674 C CA . THR A 1 79 ? 2.853 1.021 -8.528 1.00 92.25 79 THR A CA 1
ATOM 675 C C . THR A 1 79 ? 3.828 2.115 -8.909 1.00 92.25 79 THR A C 1
ATOM 677 O O . THR A 1 79 ? 3.409 3.198 -9.313 1.00 92.25 79 THR A O 1
ATOM 680 N N . ASP A 1 80 ? 5.115 1.818 -8.780 1.00 92.44 80 ASP A N 1
ATOM 681 C CA . ASP A 1 80 ? 6.184 2.732 -9.146 1.00 92.44 80 ASP A CA 1
ATOM 682 C C . ASP A 1 80 ? 6.470 2.573 -10.635 1.00 92.44 80 ASP A C 1
ATOM 684 O O . ASP A 1 80 ? 6.759 1.473 -11.122 1.00 92.44 80 ASP A O 1
ATOM 688 N N . LEU A 1 81 ? 6.359 3.684 -11.358 1.00 94.38 81 LEU A N 1
ATOM 689 C CA . LEU A 1 81 ? 6.455 3.724 -12.809 1.00 94.38 81 LEU A CA 1
ATOM 690 C C . LEU A 1 81 ? 7.584 4.648 -13.244 1.00 94.38 81 LEU A C 1
ATOM 692 O O . LEU A 1 81 ? 7.679 5.773 -12.756 1.00 94.38 81 LEU A O 1
ATOM 696 N N . PHE A 1 82 ? 8.383 4.213 -14.215 1.00 94.31 82 PHE A N 1
ATOM 697 C CA . PHE A 1 82 ? 9.313 5.089 -14.928 1.00 94.31 82 PHE A CA 1
ATOM 698 C C . PHE A 1 82 ? 8.798 5.364 -16.336 1.00 94.31 82 PHE A C 1
ATOM 700 O O . PHE A 1 82 ? 8.335 4.457 -17.029 1.00 94.31 82 PHE A O 1
ATOM 707 N N . HIS A 1 83 ? 8.909 6.621 -16.759 1.00 93.50 83 HIS A N 1
ATOM 708 C CA . HIS A 1 83 ? 8.716 7.017 -18.145 1.00 93.50 83 HIS A CA 1
ATOM 709 C C . HIS A 1 83 ? 10.082 7.053 -18.828 1.00 93.50 83 HIS A C 1
ATOM 711 O O . HIS A 1 83 ? 10.894 7.932 -18.548 1.00 93.50 83 HIS A O 1
ATOM 717 N N . VAL A 1 84 ? 10.340 6.072 -19.686 1.00 92.56 84 VAL A N 1
ATOM 718 C CA . VAL A 1 84 ? 11.642 5.852 -20.324 1.00 92.56 84 VAL A CA 1
ATOM 719 C C . VAL A 1 84 ? 11.557 6.061 -21.824 1.00 92.56 84 VAL A C 1
ATOM 721 O O . VAL A 1 84 ? 10.483 5.949 -22.418 1.00 92.56 84 VAL A O 1
ATOM 724 N N . THR A 1 85 ? 12.702 6.335 -22.440 1.00 91.25 85 THR A N 1
ATOM 725 C CA . THR A 1 85 ? 12.849 6.407 -23.895 1.00 91.25 85 THR A CA 1
ATOM 726 C C . THR A 1 85 ? 13.863 5.354 -24.323 1.00 91.25 85 THR A C 1
ATOM 728 O O . THR A 1 85 ? 14.956 5.313 -23.769 1.00 91.25 85 THR A O 1
ATOM 731 N N . THR A 1 86 ? 13.507 4.477 -25.264 1.00 85.88 86 THR A N 1
ATOM 732 C CA . THR A 1 86 ? 14.456 3.482 -25.794 1.00 85.88 86 THR A CA 1
ATOM 733 C C 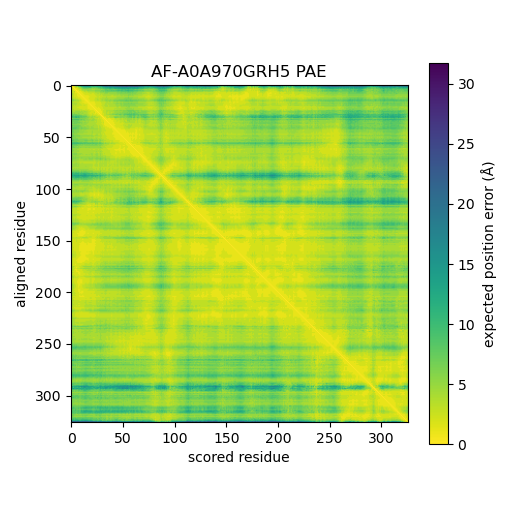. THR A 1 86 ? 15.539 4.153 -26.642 1.00 85.88 86 THR A C 1
ATOM 735 O O . THR A 1 86 ? 15.395 5.314 -27.030 1.00 85.88 86 THR A O 1
ATOM 738 N N . ALA A 1 87 ? 16.603 3.420 -26.985 1.00 85.69 87 ALA A N 1
ATOM 739 C CA . ALA A 1 87 ? 17.662 3.919 -27.867 1.00 85.69 87 ALA A CA 1
ATOM 740 C C . ALA A 1 87 ? 17.125 4.380 -29.239 1.00 85.69 87 ALA A C 1
ATOM 742 O O . ALA A 1 87 ? 17.649 5.314 -29.837 1.00 85.69 87 ALA A O 1
ATOM 743 N N . GLU A 1 88 ? 16.034 3.770 -29.706 1.00 89.50 88 GLU A N 1
ATOM 744 C CA . GLU A 1 88 ? 15.334 4.119 -30.946 1.00 89.50 88 GLU A CA 1
ATOM 745 C C . GLU A 1 88 ? 14.350 5.295 -30.781 1.00 89.50 88 GLU A C 1
ATOM 747 O O . GLU A 1 88 ? 13.624 5.628 -31.714 1.00 89.50 88 GLU A O 1
ATOM 752 N N . GLY A 1 89 ? 14.282 5.921 -29.601 1.00 89.00 89 GLY A N 1
ATOM 753 C CA . GLY A 1 89 ? 13.417 7.073 -29.330 1.00 89.00 89 GLY A CA 1
ATOM 754 C C . GLY A 1 89 ? 11.991 6.726 -28.888 1.00 89.00 89 GLY A C 1
ATOM 755 O O . GLY A 1 89 ? 11.152 7.622 -28.765 1.00 89.00 89 GLY A O 1
ATOM 756 N N . ASN A 1 90 ? 11.682 5.452 -28.621 1.00 87.56 90 ASN A N 1
ATOM 757 C CA . ASN A 1 90 ? 10.328 5.048 -28.242 1.00 87.56 90 ASN A CA 1
ATOM 758 C C . ASN A 1 90 ? 10.055 5.326 -26.766 1.00 87.56 90 ASN A C 1
ATOM 760 O O . ASN A 1 90 ? 10.718 4.777 -25.888 1.00 87.56 90 ASN A O 1
ATOM 764 N N . LYS A 1 91 ? 9.020 6.116 -26.483 1.00 90.50 91 LYS A N 1
ATOM 765 C CA . LYS A 1 91 ? 8.572 6.376 -25.112 1.00 90.50 91 LYS A CA 1
ATOM 766 C C . LYS A 1 91 ? 7.756 5.205 -24.577 1.00 90.50 91 LYS A C 1
ATOM 768 O O . LYS A 1 91 ? 6.820 4.744 -25.235 1.00 90.50 91 LYS A O 1
ATOM 773 N N . LYS A 1 92 ? 8.095 4.726 -23.382 1.00 90.25 92 LYS A N 1
ATOM 774 C CA . LYS A 1 92 ? 7.403 3.627 -22.700 1.00 90.25 92 LYS A CA 1
ATOM 775 C C . LYS A 1 92 ? 7.246 3.933 -21.217 1.00 90.25 92 LYS A C 1
ATOM 777 O O . LYS A 1 92 ? 8.122 4.527 -20.597 1.00 90.25 92 LYS A O 1
ATOM 782 N N . MET A 1 93 ? 6.130 3.489 -20.652 1.00 93.56 93 MET A N 1
ATOM 783 C CA . MET A 1 93 ? 5.981 3.371 -19.205 1.00 93.56 93 MET A CA 1
ATOM 784 C C . MET A 1 93 ? 6.423 1.971 -18.799 1.00 93.56 93 MET A C 1
ATOM 786 O O . MET A 1 93 ? 5.972 0.997 -19.402 1.00 93.56 93 MET A O 1
ATOM 790 N N . ILE A 1 94 ? 7.282 1.872 -17.791 1.00 94.69 94 ILE A N 1
ATOM 791 C CA . ILE A 1 94 ? 7.720 0.591 -17.233 1.00 94.69 94 ILE A CA 1
ATOM 792 C C . ILE A 1 94 ? 7.372 0.504 -15.750 1.00 94.69 94 ILE A C 1
ATOM 794 O O . ILE A 1 94 ? 7.455 1.496 -15.026 1.00 94.69 94 ILE A O 1
ATOM 798 N N . VAL A 1 95 ? 7.001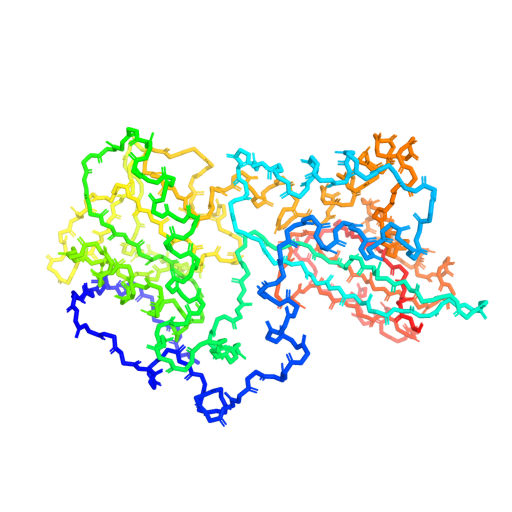 -0.694 -15.308 1.00 94.81 95 VAL A N 1
ATOM 799 C CA . VAL A 1 95 ? 6.714 -1.022 -13.912 1.00 94.81 95 VAL A CA 1
ATOM 800 C C . VAL A 1 95 ? 8.011 -1.410 -13.212 1.00 94.81 95 VAL A C 1
ATOM 802 O O . VAL A 1 95 ? 8.700 -2.346 -13.624 1.00 94.81 95 VAL A O 1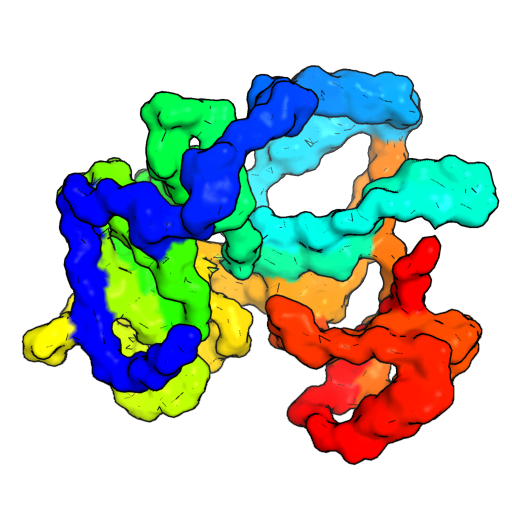
ATOM 805 N N . ILE A 1 96 ? 8.338 -0.695 -12.137 1.00 90.56 96 ILE A N 1
ATOM 806 C CA . ILE A 1 96 ? 9.526 -0.953 -11.318 1.00 90.56 96 ILE A CA 1
ATOM 807 C C . ILE A 1 96 ? 9.182 -1.869 -10.147 1.00 90.56 96 ILE A C 1
ATOM 809 O O . ILE A 1 96 ? 9.869 -2.866 -9.910 1.00 90.56 96 ILE A O 1
ATOM 813 N N . GLU A 1 97 ? 8.120 -1.537 -9.416 1.00 88.25 97 GLU A N 1
ATOM 814 C CA . GLU A 1 97 ? 7.570 -2.370 -8.351 1.00 88.25 97 GLU A CA 1
ATOM 815 C C . GLU A 1 97 ? 6.099 -2.047 -8.074 1.00 88.25 97 GLU A C 1
ATOM 817 O O . GLU A 1 97 ? 5.606 -0.970 -8.398 1.00 88.25 97 GLU A O 1
ATOM 822 N N . THR A 1 98 ? 5.410 -2.995 -7.440 1.00 90.69 98 THR A N 1
ATOM 823 C CA . THR A 1 98 ? 4.035 -2.839 -6.961 1.00 90.69 98 THR A CA 1
ATOM 824 C C . THR A 1 98 ? 3.998 -3.099 -5.460 1.00 90.69 98 THR A C 1
ATOM 826 O O . THR A 1 98 ? 4.597 -4.051 -4.961 1.00 90.69 98 THR A O 1
ATOM 829 N N . ASN A 1 99 ? 3.275 -2.245 -4.741 1.00 91.81 99 ASN A N 1
ATOM 830 C CA . ASN A 1 99 ? 3.227 -2.171 -3.290 1.00 91.81 99 ASN A CA 1
ATOM 831 C C . ASN A 1 99 ? 1.789 -2.391 -2.787 1.00 91.81 99 ASN A C 1
ATOM 833 O O . ASN A 1 99 ? 0.877 -1.639 -3.128 1.00 91.81 99 ASN A O 1
ATOM 837 N N . SER A 1 100 ? 1.565 -3.383 -1.917 1.00 93.12 100 SER A N 1
ATOM 838 C CA . SER A 1 100 ? 0.238 -3.704 -1.338 1.00 93.12 100 SER A CA 1
ATOM 839 C C . SER A 1 100 ? -0.110 -2.926 -0.058 1.00 93.12 100 SER A C 1
ATOM 841 O O . SER A 1 100 ? -0.984 -3.329 0.715 1.00 93.12 100 SER A O 1
ATOM 843 N N . SER A 1 101 ? 0.660 -1.893 0.260 1.00 92.12 101 SER A N 1
ATOM 844 C CA . SER A 1 101 ? 0.401 -0.928 1.334 1.00 92.12 101 SER A CA 1
ATOM 845 C C . SER A 1 101 ? 1.227 0.313 0.984 1.00 92.12 101 SER A C 1
ATOM 847 O O . SER A 1 101 ? 2.333 0.494 1.506 1.00 92.12 101 SER A O 1
ATOM 849 N N . PRO A 1 102 ? 0.763 1.062 -0.032 1.00 92.69 102 PRO A N 1
ATOM 850 C CA . PRO A 1 102 ? 1.470 2.224 -0.536 1.00 92.69 102 PRO A CA 1
ATOM 851 C C . PRO A 1 102 ? 1.312 3.416 0.413 1.00 92.69 102 PRO A C 1
ATOM 853 O O . PRO A 1 102 ? 0.492 3.418 1.330 1.00 92.69 102 PRO A O 1
ATOM 856 N N . SER A 1 103 ? 2.132 4.432 0.178 1.00 90.50 103 SER A N 1
ATOM 857 C CA . SER A 1 103 ? 2.073 5.727 0.844 1.00 90.50 103 SER A CA 1
ATOM 858 C C . SER A 1 103 ? 1.871 6.809 -0.196 1.00 90.50 103 SER A C 1
ATOM 860 O O . SER A 1 103 ? 2.385 6.663 -1.301 1.00 90.50 103 SER A O 1
ATOM 862 N N . GLY A 1 104 ? 1.250 7.920 0.166 1.00 91.62 104 GLY A N 1
ATOM 863 C CA . GLY A 1 104 ? 1.237 9.086 -0.712 1.00 91.62 104 GLY A CA 1
ATOM 864 C C . GLY A 1 104 ? 0.173 10.116 -0.393 1.00 91.62 104 GLY A C 1
ATOM 865 O O . GLY A 1 104 ? 0.323 11.245 -0.838 1.00 91.62 104 GLY A O 1
ATOM 866 N N . GLN A 1 105 ? -0.845 9.788 0.411 1.00 92.38 105 GLN A N 1
ATOM 867 C CA . GLN A 1 105 ? -1.975 10.706 0.598 1.00 92.38 105 GLN A CA 1
ATOM 868 C C . GLN A 1 105 ? -1.552 12.015 1.264 1.00 92.38 105 GLN A C 1
ATOM 870 O O . GLN A 1 105 ? -1.827 13.078 0.728 1.00 92.38 105 GLN A O 1
ATOM 875 N N . LYS A 1 106 ? -0.727 11.952 2.318 1.00 93.69 106 LYS A N 1
ATOM 876 C CA . LYS A 1 106 ? -0.112 13.137 2.956 1.00 93.69 106 LYS A CA 1
ATOM 877 C C . LYS A 1 106 ? 0.732 14.021 2.022 1.00 93.69 106 LYS A C 1
ATOM 879 O O . LYS A 1 106 ? 1.154 15.101 2.429 1.00 93.69 106 LYS A O 1
ATOM 884 N N . SER A 1 107 ? 1.068 13.519 0.832 1.00 92.94 107 SER A N 1
ATOM 885 C CA . SER A 1 107 ? 1.962 14.127 -0.159 1.00 92.94 107 SER A CA 1
ATOM 886 C C . SER A 1 107 ? 1.251 14.531 -1.453 1.00 92.94 107 SER A C 1
ATOM 888 O O . SER A 1 107 ? 1.868 15.192 -2.284 1.00 92.94 107 SER A O 1
ATOM 890 N N . MET A 1 108 ? -0.001 14.116 -1.645 1.00 90.88 108 MET A N 1
ATOM 891 C CA . MET A 1 108 ? -0.758 14.347 -2.869 1.00 90.88 108 MET A CA 1
ATOM 892 C C . MET A 1 108 ? -1.682 15.553 -2.670 1.00 90.88 108 MET A C 1
ATOM 894 O O . MET A 1 108 ? -2.490 15.516 -1.741 1.00 90.88 108 MET A O 1
ATOM 898 N N . PRO A 1 109 ? -1.594 16.599 -3.513 1.00 89.12 109 PRO A N 1
ATOM 899 C CA . PRO A 1 109 ? -2.546 17.705 -3.481 1.00 89.12 109 PRO A CA 1
ATOM 900 C C . PRO A 1 109 ? -3.988 17.214 -3.614 1.00 89.12 109 PRO A C 1
ATOM 902 O O . PRO A 1 109 ? -4.264 16.260 -4.351 1.00 89.12 109 PRO A O 1
ATOM 905 N N . VAL A 1 110 ? -4.906 17.884 -2.921 1.00 88.06 110 VAL A N 1
ATOM 906 C CA . VAL A 1 110 ? -6.343 17.657 -3.096 1.00 88.06 110 VAL A CA 1
ATOM 907 C C . VAL A 1 110 ? -6.747 17.960 -4.540 1.00 88.06 110 VAL A C 1
ATOM 909 O O . VAL A 1 110 ? -6.285 18.923 -5.149 1.00 88.06 110 VAL A O 1
ATOM 912 N N . ILE A 1 111 ? -7.571 17.080 -5.115 1.00 85.94 111 ILE A N 1
ATOM 913 C CA . ILE A 1 111 ? -8.095 17.248 -6.481 1.00 85.94 111 ILE A CA 1
ATOM 914 C C . ILE A 1 111 ? -9.278 18.224 -6.471 1.00 85.94 111 ILE A C 1
ATOM 916 O O . ILE A 1 111 ? -9.436 18.996 -7.412 1.00 85.94 111 ILE A O 1
ATOM 920 N N . ASP A 1 112 ? -10.077 18.174 -5.404 1.00 85.75 112 ASP A N 1
ATOM 921 C CA . ASP A 1 112 ? -11.201 19.062 -5.123 1.00 85.75 112 ASP A CA 1
ATOM 922 C C . ASP A 1 112 ? -10.907 19.827 -3.827 1.00 85.75 112 ASP A C 1
ATOM 924 O O . ASP A 1 112 ? -10.759 19.223 -2.764 1.00 85.75 112 ASP A O 1
ATOM 928 N N . GLU A 1 113 ? -10.798 21.150 -3.929 1.00 81.12 113 GLU A N 1
ATOM 929 C CA . GLU A 1 113 ? -10.474 22.049 -2.814 1.00 81.12 113 GLU A CA 1
ATOM 930 C C . GLU A 1 113 ? -11.590 22.118 -1.768 1.00 81.12 113 GLU A C 1
ATOM 932 O O . GLU A 1 113 ? -11.331 22.457 -0.618 1.00 81.12 113 GLU A O 1
ATOM 937 N N . HIS A 1 114 ? -12.821 21.745 -2.131 1.00 85.12 114 HIS A N 1
ATOM 938 C CA . HIS A 1 114 ? -13.936 21.664 -1.190 1.00 85.12 114 HIS A CA 1
ATOM 939 C C . HIS A 1 114 ? -13.932 20.367 -0.370 1.00 85.12 114 HIS A C 1
ATOM 941 O O . HIS A 1 114 ? -14.754 20.210 0.533 1.00 85.12 114 HIS A O 1
ATOM 947 N N . GLN A 1 115 ? -13.023 19.432 -0.668 1.00 89.44 115 GLN A N 1
ATOM 948 C CA . GLN A 1 115 ? -12.900 18.161 0.034 1.00 89.44 115 GLN A CA 1
ATOM 949 C C . GLN A 1 115 ? -11.550 18.049 0.750 1.00 89.44 115 GLN A C 1
ATOM 951 O O . GLN A 1 115 ? -10.623 17.384 0.286 1.00 89.44 115 GLN A O 1
ATOM 956 N N . GLU A 1 116 ? -11.470 18.649 1.936 1.00 91.19 116 GLU A N 1
ATOM 957 C CA . GLU A 1 116 ? -10.257 18.728 2.766 1.00 91.19 116 GLU A CA 1
ATOM 958 C C . GLU A 1 116 ? -9.678 17.357 3.163 1.00 91.19 116 GLU A C 1
ATOM 960 O O . GLU A 1 116 ? -8.465 17.193 3.298 1.00 91.19 116 GLU A O 1
ATOM 965 N N . MET A 1 117 ? -10.523 16.327 3.294 1.00 95.19 117 MET A N 1
ATOM 966 C CA . MET A 1 117 ? -10.081 14.953 3.585 1.00 95.19 117 MET A CA 1
ATOM 967 C C . MET A 1 117 ? -9.436 14.266 2.371 1.00 95.19 117 MET A C 1
ATOM 969 O O . MET A 1 117 ? -8.792 13.219 2.504 1.00 95.19 117 MET A O 1
ATOM 973 N N . GLY A 1 118 ? -9.604 14.839 1.178 1.00 93.44 118 GLY A N 1
ATOM 974 C CA . GLY A 1 118 ? -8.889 14.486 -0.038 1.00 93.44 118 GLY A CA 1
ATOM 975 C C . GLY A 1 118 ? -8.844 12.994 -0.354 1.00 93.44 118 GLY A C 1
ATOM 976 O O . GLY A 1 118 ? -9.839 12.265 -0.306 1.00 93.44 118 GLY A O 1
ATOM 977 N N . GLY A 1 119 ? -7.642 12.522 -0.687 1.00 93.94 119 GLY A N 1
ATOM 978 C CA . GLY A 1 119 ? -7.423 11.135 -1.083 1.00 93.94 119 GLY A CA 1
ATOM 979 C C . GLY A 1 119 ? -7.621 10.106 0.038 1.00 93.94 119 GLY A C 1
ATOM 980 O O . GLY A 1 119 ? -7.847 8.933 -0.272 1.00 93.94 119 GLY A O 1
ATOM 981 N N . TYR A 1 120 ? -7.604 10.511 1.317 1.00 97.06 120 TYR A N 1
ATOM 982 C CA . TYR A 1 120 ? -7.988 9.630 2.427 1.00 97.06 120 TYR A CA 1
ATOM 983 C C . TYR A 1 120 ? -9.457 9.232 2.304 1.00 97.06 120 TYR A C 1
ATOM 985 O O . TYR A 1 120 ? -9.773 8.040 2.283 1.00 97.06 120 TYR A O 1
ATOM 993 N N . ARG A 1 121 ? -10.335 10.233 2.156 1.00 96.94 121 ARG A N 1
ATOM 994 C CA . ARG A 1 121 ? -11.777 10.033 1.998 1.00 96.94 121 ARG A CA 1
ATOM 995 C C . ARG A 1 121 ? -12.080 9.217 0.758 1.00 96.94 121 ARG A C 1
ATOM 997 O O . ARG A 1 121 ? -12.741 8.191 0.871 1.00 96.94 121 ARG A O 1
ATOM 1004 N N . ARG A 1 122 ? -11.506 9.603 -0.386 1.00 94.75 122 ARG A N 1
ATOM 1005 C CA . ARG A 1 122 ? -11.699 8.890 -1.654 1.00 94.75 122 ARG A CA 1
ATOM 1006 C C . ARG A 1 122 ? -11.395 7.397 -1.526 1.00 94.75 122 ARG A C 1
ATOM 1008 O O . ARG A 1 122 ? -12.212 6.565 -1.900 1.00 94.75 122 ARG A O 1
ATOM 1015 N N . LEU A 1 123 ? -10.236 7.037 -0.966 1.00 96.00 123 LEU A N 1
ATOM 1016 C CA . LEU A 1 123 ? -9.863 5.629 -0.803 1.00 96.00 123 LEU A CA 1
ATOM 1017 C C . LEU A 1 123 ? -10.842 4.878 0.109 1.00 96.00 123 LEU A C 1
ATOM 1019 O O . LEU A 1 123 ? -11.181 3.719 -0.157 1.00 96.00 123 LEU A O 1
ATOM 1023 N N . LEU A 1 124 ? -11.245 5.511 1.211 1.00 97.88 124 LEU A N 1
ATOM 1024 C CA . LEU A 1 124 ? -12.121 4.882 2.184 1.00 97.88 124 LEU A CA 1
ATOM 1025 C C . LEU A 1 124 ? -13.539 4.702 1.627 1.00 97.88 124 LEU A C 1
ATOM 1027 O O . LEU A 1 124 ? -14.066 3.596 1.699 1.00 97.88 124 LEU A O 1
ATOM 1031 N N . GLU A 1 125 ? -14.117 5.729 1.009 1.00 97.12 125 GLU A N 1
ATOM 1032 C CA . GLU A 1 125 ? -15.460 5.689 0.418 1.00 97.12 125 GLU A CA 1
ATOM 1033 C C . GLU A 1 125 ? -15.541 4.783 -0.815 1.00 97.12 125 GLU A C 1
ATOM 1035 O O . GLU A 1 125 ? -16.466 3.980 -0.920 1.00 97.12 125 GLU A O 1
ATOM 1040 N N . GLU A 1 126 ? -14.578 4.864 -1.736 1.00 94.50 126 GLU A N 1
ATOM 1041 C CA . GLU A 1 126 ? -14.666 4.152 -3.019 1.00 94.50 126 GLU A CA 1
ATOM 1042 C C . GLU A 1 126 ? -14.217 2.686 -2.930 1.00 94.50 126 GLU A C 1
ATOM 1044 O O . GLU A 1 126 ? -14.645 1.860 -3.738 1.00 94.50 126 GLU A O 1
ATOM 1049 N N . SER A 1 127 ? -13.362 2.334 -1.960 1.00 95.38 127 SER A N 1
ATOM 1050 C CA . SER A 1 127 ? -12.784 0.984 -1.860 1.00 95.38 127 SER A CA 1
ATOM 1051 C C . SER A 1 127 ? -13.023 0.310 -0.510 1.00 95.38 127 SER A C 1
ATOM 1053 O O . SER A 1 127 ? -13.572 -0.793 -0.455 1.00 95.38 127 SER A O 1
ATOM 1055 N N . PHE A 1 128 ? -12.647 0.944 0.602 1.00 97.38 128 PHE A N 1
ATOM 1056 C CA . PHE A 1 128 ? -12.675 0.290 1.915 1.00 97.38 128 PHE A CA 1
ATOM 1057 C C . PHE A 1 128 ? -14.099 0.023 2.432 1.00 97.38 128 PHE A C 1
ATOM 1059 O O . PHE A 1 128 ? -14.426 -1.116 2.776 1.00 97.38 128 PHE A O 1
ATOM 1066 N N . LEU A 1 129 ? -14.950 1.052 2.477 1.00 98.06 129 LEU A N 1
ATOM 1067 C CA . LEU A 1 129 ? -16.310 0.983 3.018 1.00 98.06 129 LEU A CA 1
ATOM 1068 C C . LEU A 1 129 ? -17.205 -0.004 2.244 1.00 98.06 129 LEU A C 1
ATOM 1070 O O . LEU A 1 129 ? -17.825 -0.859 2.886 1.00 98.06 129 LEU A O 1
ATOM 1074 N N . PRO A 1 130 ? -17.221 -0.015 0.893 1.00 96.69 130 PRO A N 1
ATOM 1075 C CA . PRO A 1 130 ? -17.980 -1.005 0.127 1.00 96.69 130 PRO A CA 1
ATOM 1076 C C . PRO A 1 130 ? -17.595 -2.455 0.458 1.00 96.69 130 PRO A C 1
ATOM 1078 O O . PRO A 1 130 ? -18.451 -3.345 0.512 1.00 96.69 130 PRO A O 1
ATOM 1081 N N . LEU A 1 131 ? -16.310 -2.717 0.722 1.00 95.12 131 LEU A N 1
ATOM 1082 C CA . LEU A 1 131 ? -15.829 -4.055 1.066 1.00 95.12 131 LEU A CA 1
ATOM 1083 C C . LEU A 1 131 ? -16.274 -4.505 2.454 1.00 95.12 131 LEU A C 1
ATOM 1085 O O . LEU A 1 131 ? -16.576 -5.684 2.627 1.00 95.12 131 LEU A O 1
ATOM 1089 N N . ILE A 1 132 ? -16.294 -3.615 3.445 1.00 95.69 132 ILE A N 1
ATOM 1090 C CA . ILE A 1 132 ? -16.691 -3.996 4.806 1.00 95.69 132 ILE A CA 1
ATOM 1091 C C . ILE A 1 132 ? -18.210 -4.103 4.942 1.00 95.69 132 ILE A C 1
ATOM 1093 O O . ILE A 1 132 ? -18.684 -5.009 5.622 1.00 95.69 132 ILE A O 1
ATOM 1097 N N . ASN A 1 133 ? -18.964 -3.268 4.220 1.00 95.25 133 ASN A N 1
ATOM 1098 C CA . ASN A 1 133 ? -20.429 -3.283 4.219 1.00 95.25 133 ASN A CA 1
ATOM 1099 C C . ASN A 1 133 ? -21.002 -4.528 3.524 1.00 95.25 133 ASN A C 1
ATOM 1101 O O . ASN A 1 133 ? -22.101 -4.972 3.841 1.00 95.25 133 ASN A O 1
ATOM 1105 N N . SER A 1 134 ? -20.246 -5.125 2.599 1.00 93.56 134 SER A N 1
ATOM 1106 C CA . SER A 1 134 ? -20.637 -6.348 1.884 1.00 93.56 134 SER A CA 1
ATOM 1107 C C . SER A 1 134 ? -20.204 -7.648 2.575 1.00 93.56 134 SER A C 1
ATOM 1109 O O . SER A 1 134 ? -20.513 -8.738 2.088 1.00 93.56 134 SER A O 1
ATOM 1111 N N . LYS A 1 135 ? -19.478 -7.579 3.700 1.00 93.06 135 LYS A N 1
ATOM 1112 C CA . LYS A 1 135 ? -18.910 -8.755 4.376 1.00 93.06 135 LYS A CA 1
ATOM 1113 C C . LYS A 1 135 ? -19.611 -9.059 5.691 1.00 93.06 135 LYS A C 1
ATOM 1115 O O . LYS A 1 135 ? -19.973 -8.181 6.463 1.00 93.06 135 LYS A O 1
ATOM 1120 N N . ARG A 1 136 ? -19.688 -10.352 6.012 1.00 95.88 136 ARG A N 1
ATOM 1121 C CA . ARG A 1 136 ? -20.003 -10.806 7.369 1.00 95.88 136 ARG A CA 1
ATOM 1122 C C . ARG A 1 136 ? -18.756 -10.677 8.241 1.00 95.88 136 ARG A C 1
ATOM 1124 O O . ARG A 1 136 ? -17.788 -11.410 8.046 1.00 95.88 136 ARG A O 1
ATOM 1131 N N . LEU A 1 137 ? -18.798 -9.760 9.198 1.00 97.25 137 LEU A N 1
ATOM 1132 C CA . LEU A 1 137 ? -17.685 -9.442 10.092 1.00 97.25 137 LEU A CA 1
ATOM 1133 C C . LEU A 1 137 ? -17.930 -10.001 11.506 1.00 97.25 137 LEU A C 1
ATOM 1135 O O . LEU A 1 137 ? -19.087 -10.193 11.896 1.00 97.25 137 LEU A O 1
ATOM 1139 N N . PRO A 1 138 ? -16.875 -10.286 12.294 1.00 97.50 138 PRO A N 1
ATOM 1140 C CA . PRO A 1 138 ? -17.041 -10.579 13.715 1.00 97.50 138 PRO A CA 1
ATOM 1141 C C . PRO A 1 138 ? -17.501 -9.321 14.476 1.00 97.50 138 PRO A C 1
ATOM 1143 O O . PRO A 1 138 ? -17.484 -8.212 13.945 1.00 97.50 138 PRO A O 1
ATOM 1146 N N . LYS A 1 139 ? -17.900 -9.478 15.743 1.00 97.19 139 LYS A N 1
ATOM 1147 C CA . LYS A 1 139 ? -18.142 -8.327 16.627 1.00 97.19 139 LYS A CA 1
ATOM 1148 C C . LYS A 1 139 ? -16.818 -7.627 16.939 1.00 97.19 139 LYS A C 1
ATOM 1150 O O . LYS A 1 139 ? -15.801 -8.295 17.111 1.00 97.19 139 LYS A O 1
ATOM 1155 N N . GLY A 1 140 ? -16.847 -6.303 17.050 1.00 97.62 140 GLY A N 1
ATOM 1156 C CA . GLY A 1 140 ? -15.675 -5.520 17.427 1.00 97.62 140 GLY A CA 1
ATOM 1157 C C . GLY A 1 140 ? -15.717 -4.084 16.924 1.00 97.62 140 GLY A C 1
ATOM 1158 O O . GLY A 1 140 ? -16.702 -3.660 16.319 1.00 97.62 140 GLY A O 1
ATOM 1159 N N . ARG A 1 141 ? -14.632 -3.351 17.167 1.00 98.44 141 ARG A N 1
ATOM 1160 C CA . ARG A 1 141 ? -14.421 -1.955 16.754 1.00 98.44 141 ARG A CA 1
ATOM 1161 C C . ARG A 1 141 ? -13.641 -1.853 15.441 1.00 98.44 141 ARG A C 1
ATOM 1163 O O . ARG A 1 141 ? -13.239 -2.877 14.877 1.00 98.44 141 ARG A O 1
ATOM 1170 N N . LEU A 1 142 ? -13.474 -0.631 14.949 1.00 98.75 142 LEU A N 1
ATOM 1171 C CA . LEU A 1 142 ? -12.621 -0.299 13.812 1.00 98.75 142 LEU A CA 1
ATOM 1172 C C . LEU A 1 142 ? -11.214 0.032 14.301 1.00 98.75 142 LEU A C 1
ATOM 1174 O O . LEU A 1 142 ? -11.044 0.570 15.394 1.00 98.75 142 LEU A O 1
ATOM 1178 N N . ALA A 1 143 ? -10.207 -0.278 13.491 1.00 98.75 143 ALA A N 1
ATOM 1179 C CA . ALA A 1 143 ? -8.837 0.088 13.806 1.00 98.75 143 ALA A CA 1
ATOM 1180 C C . ALA A 1 143 ? -8.033 0.521 12.583 1.00 98.75 143 ALA A C 1
ATOM 1182 O O . ALA A 1 143 ? -8.291 0.092 11.456 1.00 98.75 143 ALA A O 1
ATOM 1183 N N . VAL A 1 144 ? -6.981 1.287 12.844 1.00 98.69 144 VAL A N 1
ATOM 1184 C CA . VAL A 1 144 ? -5.875 1.525 11.925 1.00 98.69 144 VAL A CA 1
ATOM 1185 C C . VAL A 1 144 ? -4.581 1.100 12.614 1.00 98.69 144 VAL A C 1
ATOM 1187 O O . VAL A 1 144 ? -4.276 1.531 13.723 1.00 98.69 144 VAL A O 1
ATOM 1190 N N . ILE A 1 145 ? -3.819 0.221 11.964 1.00 98.25 145 ILE A N 1
ATOM 1191 C CA . ILE A 1 145 ? -2.583 -0.345 12.520 1.00 98.25 145 ILE A CA 1
ATOM 1192 C C . ILE A 1 145 ? -1.376 0.087 11.691 1.00 98.25 145 ILE A C 1
ATOM 1194 O O . ILE A 1 145 ? -1.447 0.070 10.459 1.00 98.25 145 ILE A O 1
ATOM 1198 N N . TYR A 1 146 ? -0.258 0.443 12.329 1.00 97.25 146 TYR A N 1
ATOM 1199 C CA . TYR A 1 146 ? 0.907 0.963 11.604 1.00 97.25 146 TYR A CA 1
ATOM 1200 C C . TYR A 1 146 ? 2.261 0.614 12.198 1.00 97.25 146 TYR A C 1
ATOM 1202 O O . TYR A 1 146 ? 2.387 0.325 13.376 1.00 97.25 146 TYR A O 1
ATOM 1210 N N . ASP A 1 147 ? 3.309 0.687 11.382 1.00 95.06 147 ASP A N 1
ATOM 1211 C CA . ASP A 1 147 ? 4.697 0.582 11.854 1.00 95.06 147 ASP A CA 1
ATOM 1212 C C . ASP A 1 147 ? 5.607 1.722 11.387 1.00 95.06 147 ASP A C 1
ATOM 1214 O O . ASP A 1 147 ? 6.813 1.698 11.640 1.00 95.06 147 ASP A O 1
ATOM 1218 N N . LYS A 1 148 ? 5.036 2.723 10.707 1.00 91.75 148 LYS A N 1
ATOM 1219 C CA . LYS A 1 148 ? 5.688 3.975 10.306 1.00 91.75 148 LYS A CA 1
ATOM 1220 C C . LYS A 1 148 ? 4.652 5.013 9.853 1.00 91.75 148 LYS A C 1
ATOM 1222 O O . LYS A 1 148 ? 3.469 4.709 9.785 1.00 91.75 148 LYS A O 1
ATOM 1227 N N . ASN A 1 149 ? 5.121 6.206 9.473 1.00 91.94 149 ASN A N 1
ATOM 1228 C CA . ASN A 1 149 ? 4.332 7.259 8.814 1.00 91.94 149 ASN A CA 1
ATOM 1229 C C . ASN A 1 149 ? 3.074 7.705 9.581 1.00 91.94 149 ASN A C 1
ATOM 1231 O O . ASN A 1 149 ? 2.021 7.858 8.971 1.00 91.94 149 ASN A O 1
ATOM 1235 N N . TYR A 1 150 ? 3.195 7.967 10.887 1.00 95.12 150 TYR A N 1
ATOM 1236 C CA . TYR A 1 150 ? 2.063 8.359 11.738 1.00 95.12 150 TYR A CA 1
ATOM 1237 C C . TYR A 1 150 ? 1.154 9.427 11.122 1.00 95.12 150 TYR A C 1
ATOM 1239 O O . TYR A 1 150 ? -0.042 9.207 11.073 1.00 95.12 150 TYR A O 1
ATOM 1247 N N . MET A 1 151 ? 1.720 10.508 10.572 1.00 95.56 151 MET A N 1
ATOM 1248 C CA . MET A 1 151 ? 0.971 11.583 9.897 1.00 95.56 151 MET A CA 1
ATOM 1249 C C . MET A 1 151 ? -0.047 11.066 8.867 1.00 95.56 151 MET A C 1
ATOM 1251 O O . MET A 1 151 ? -1.181 11.522 8.838 1.00 95.56 151 MET A O 1
ATOM 1255 N N . GLU A 1 152 ? 0.339 10.097 8.031 1.00 96.06 152 GLU A N 1
ATOM 1256 C CA . GLU A 1 152 ? -0.580 9.545 7.028 1.00 96.06 152 GLU A CA 1
ATOM 1257 C C . GLU A 1 152 ? -1.602 8.597 7.656 1.00 96.06 152 GLU A C 1
ATOM 1259 O O . GLU A 1 152 ? -2.769 8.560 7.281 1.00 96.06 152 GLU A O 1
ATOM 1264 N N . VAL A 1 153 ? -1.156 7.803 8.621 1.00 97.12 153 VAL A N 1
ATOM 1265 C CA . VAL A 1 153 ? -1.978 6.766 9.238 1.00 97.12 153 VAL A CA 1
ATOM 1266 C C . VAL A 1 153 ? -3.052 7.369 10.140 1.00 97.12 153 VAL A C 1
ATOM 1268 O O . VAL A 1 153 ? -4.192 6.909 10.110 1.00 97.12 153 VAL A O 1
ATOM 1271 N N . SER A 1 154 ? -2.717 8.414 10.896 1.00 97.88 154 SER A N 1
ATOM 1272 C CA . SER A 1 154 ? -3.685 9.157 11.697 1.00 97.88 154 SER A CA 1
ATOM 1273 C C . SER A 1 154 ? -4.745 9.818 10.816 1.00 97.88 154 SER A C 1
ATOM 1275 O O . SER A 1 154 ? -5.903 9.854 11.215 1.00 97.88 154 SER A O 1
ATOM 1277 N N . GLY A 1 155 ? -4.393 10.223 9.587 1.00 97.94 155 GLY A N 1
ATOM 1278 C CA . GLY A 1 155 ? -5.353 10.720 8.597 1.00 97.94 155 GLY A CA 1
ATOM 1279 C C . GLY A 1 155 ? -6.381 9.661 8.200 1.00 97.94 155 GLY A C 1
ATOM 1280 O O . GLY A 1 155 ? -7.578 9.929 8.223 1.00 97.94 155 GLY A O 1
ATOM 1281 N N . TYR A 1 156 ? -5.949 8.421 7.931 1.00 98.31 156 TYR A N 1
ATOM 1282 C CA . TYR A 1 156 ? -6.894 7.320 7.693 1.00 98.31 156 TYR A CA 1
ATOM 1283 C C . TYR A 1 156 ? -7.786 7.038 8.903 1.00 98.31 156 TYR A C 1
ATOM 1285 O O . TYR A 1 156 ? -8.954 6.716 8.715 1.00 98.31 156 TYR A O 1
ATOM 1293 N N . ALA A 1 157 ? -7.257 7.128 10.126 1.00 98.62 157 ALA A N 1
ATOM 1294 C CA . ALA A 1 157 ? -8.040 6.873 11.333 1.00 98.62 157 ALA A CA 1
ATOM 1295 C C . ALA A 1 157 ? -9.112 7.948 11.556 1.00 98.62 157 ALA A C 1
ATOM 1297 O O . ALA A 1 157 ? -10.269 7.599 11.769 1.00 98.62 157 ALA A O 1
ATOM 1298 N N . ALA A 1 158 ? -8.741 9.225 11.429 1.00 98.62 158 ALA A N 1
ATOM 1299 C CA . ALA A 1 158 ? -9.653 10.355 11.585 1.00 98.62 158 ALA A CA 1
ATOM 1300 C C . ALA A 1 158 ? -10.749 10.360 10.511 1.00 98.62 158 ALA A C 1
ATOM 1302 O O . ALA A 1 158 ? -11.927 10.446 10.838 1.00 98.62 158 ALA A O 1
ATOM 1303 N N . VAL A 1 159 ? -10.394 10.156 9.237 1.00 98.56 159 VAL A N 1
ATOM 1304 C CA . VAL A 1 159 ? -11.399 10.092 8.161 1.00 98.56 159 VAL A CA 1
ATOM 1305 C C . VAL A 1 159 ? -12.274 8.844 8.275 1.00 98.56 159 VAL A C 1
ATOM 1307 O O . VAL A 1 159 ? -13.461 8.894 7.971 1.00 98.56 159 VAL A O 1
ATOM 1310 N N . LEU A 1 160 ? -11.735 7.710 8.733 1.00 98.69 160 LEU A N 1
ATOM 1311 C CA . LEU A 1 160 ? -12.563 6.530 8.978 1.00 98.69 160 LEU A CA 1
ATOM 1312 C C . LEU A 1 160 ? -13.566 6.771 10.116 1.00 98.69 160 LEU A C 1
ATOM 1314 O O . LEU A 1 160 ? -14.707 6.327 9.997 1.00 98.69 160 LEU A O 1
ATOM 1318 N N . ALA A 1 161 ? -13.160 7.468 11.182 1.00 98.69 161 ALA A N 1
ATOM 1319 C CA . ALA A 1 161 ? -14.048 7.828 12.286 1.00 98.69 161 ALA A CA 1
ATOM 1320 C C . ALA A 1 161 ? -15.169 8.757 11.803 1.00 98.69 161 ALA A C 1
ATOM 1322 O O . ALA A 1 161 ? -16.340 8.470 12.041 1.00 98.69 161 ALA A O 1
ATOM 1323 N N . GLU A 1 162 ? -14.821 9.778 11.017 1.00 98.06 162 GLU A N 1
ATOM 1324 C CA . GLU A 1 162 ? -15.774 10.691 10.381 1.00 98.06 162 GLU A CA 1
ATOM 1325 C C . GLU A 1 162 ? -16.815 9.948 9.530 1.00 98.06 162 GLU A C 1
ATOM 1327 O O . GLU A 1 162 ? -18.020 10.070 9.734 1.00 98.06 162 GLU A O 1
ATOM 1332 N N . LEU A 1 163 ? -16.355 9.123 8.583 1.00 98.19 163 LEU A N 1
ATOM 1333 C CA . LEU A 1 163 ? -17.234 8.469 7.611 1.00 98.19 163 LEU A CA 1
ATOM 1334 C C . LEU A 1 163 ? -18.144 7.401 8.228 1.00 98.19 163 LEU A C 1
ATOM 1336 O O . LEU A 1 163 ? -19.140 7.016 7.616 1.00 98.19 163 LEU A O 1
ATOM 1340 N N . THR A 1 164 ? -17.781 6.871 9.396 1.00 97.94 164 THR A N 1
ATOM 1341 C CA . THR A 1 164 ? -18.538 5.799 10.061 1.00 97.94 164 THR A CA 1
ATOM 1342 C C . THR A 1 164 ? -19.322 6.278 11.277 1.00 97.94 164 THR A C 1
ATOM 1344 O O . THR A 1 164 ? -20.227 5.568 11.715 1.00 97.94 164 THR A O 1
ATOM 1347 N N . GLY A 1 165 ? -19.000 7.455 11.822 1.00 98.19 165 GLY A N 1
ATOM 1348 C CA . GLY A 1 165 ? -19.532 7.930 13.099 1.00 98.19 165 GLY A CA 1
ATOM 1349 C C . GLY A 1 165 ? -19.125 7.053 14.291 1.00 98.19 165 GLY A C 1
ATOM 1350 O O . GLY A 1 165 ? -19.779 7.089 15.332 1.00 98.19 165 GLY A O 1
ATOM 1351 N N . GLU A 1 166 ? -18.086 6.225 14.148 1.00 98.31 166 GLU A N 1
ATOM 1352 C CA . GLU A 1 166 ? -17.599 5.312 15.183 1.00 98.31 166 GLU A CA 1
ATOM 1353 C C . GLU A 1 166 ? -16.207 5.706 15.678 1.00 98.31 166 GLU A C 1
ATOM 1355 O O . GLU A 1 166 ? -15.373 6.204 14.927 1.00 98.31 166 GLU A O 1
ATOM 1360 N N . GLU A 1 167 ? -15.917 5.372 16.934 1.00 98.19 167 GLU A N 1
ATOM 1361 C CA . GLU A 1 167 ? -14.556 5.416 17.466 1.00 98.19 167 GLU A CA 1
ATOM 1362 C C . GLU A 1 167 ? -13.630 4.456 16.700 1.00 98.19 167 GLU A C 1
ATOM 1364 O O . GLU A 1 167 ? -13.929 3.263 16.528 1.00 98.19 167 GLU A O 1
ATOM 1369 N N . VAL A 1 168 ? -12.464 4.963 16.296 1.00 98.69 168 VAL A N 1
ATOM 1370 C CA . VAL A 1 168 ? -11.429 4.194 15.596 1.00 98.69 168 VAL A CA 1
ATOM 1371 C C . VAL A 1 168 ? -10.185 4.081 16.466 1.00 98.69 168 VAL A C 1
ATOM 1373 O O . VAL A 1 168 ? -9.645 5.073 16.943 1.00 98.69 168 VAL A O 1
ATOM 1376 N N . TYR A 1 169 ? -9.684 2.858 16.630 1.00 98.69 169 TYR A N 1
ATOM 1377 C CA . TYR A 1 169 ? -8.468 2.596 17.398 1.00 98.69 169 TYR A CA 1
ATOM 1378 C C . TYR A 1 169 ? -7.229 2.711 16.510 1.00 98.69 169 TYR A C 1
ATOM 1380 O O . TYR A 1 169 ? -7.053 1.927 15.576 1.00 98.69 169 TYR A O 1
ATOM 1388 N N . LEU A 1 170 ? -6.344 3.652 16.814 1.00 98.56 170 LEU A N 1
ATOM 1389 C CA . LEU A 1 170 ? -5.055 3.827 16.153 1.00 98.56 170 LEU A CA 1
ATOM 1390 C C . LEU A 1 170 ? -3.949 3.209 17.013 1.00 98.56 170 LEU A C 1
ATOM 1392 O O . LEU A 1 170 ? -3.769 3.578 18.168 1.00 98.56 170 LEU A O 1
ATOM 1396 N N . VAL A 1 171 ? -3.194 2.253 16.471 1.00 97.75 171 VAL A N 1
ATOM 1397 C CA . VAL A 1 171 ? -2.182 1.5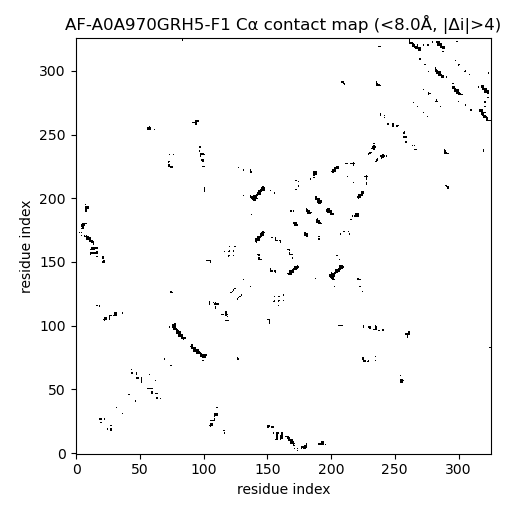32 17.262 1.00 97.75 171 VAL A CA 1
ATOM 1398 C C . VAL 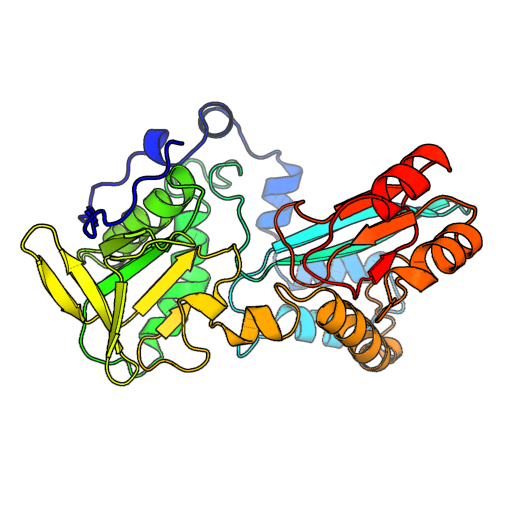A 1 171 ? -0.948 1.170 16.447 1.00 97.75 171 VAL A C 1
ATOM 1400 O O . VAL A 1 171 ? -1.020 0.805 15.267 1.00 97.75 171 VAL A O 1
ATOM 1403 N N . SER A 1 172 ? 0.209 1.260 17.094 1.00 96.88 172 SER A N 1
ATOM 1404 C CA . SER A 1 172 ? 1.474 0.857 16.502 1.00 96.88 172 SER A CA 1
ATOM 1405 C C . SER A 1 172 ? 1.670 -0.665 16.562 1.00 96.88 172 SER A C 1
ATOM 1407 O O . SER A 1 172 ? 1.143 -1.381 17.408 1.00 96.88 172 SER A O 1
ATOM 1409 N N . SER A 1 173 ? 2.442 -1.188 15.619 1.00 95.94 173 SER A N 1
ATOM 1410 C CA . SER A 1 173 ? 2.857 -2.583 15.532 1.00 95.94 173 SER A CA 1
ATOM 1411 C C . SER A 1 173 ? 4.308 -2.599 15.076 1.00 95.94 173 SER A C 1
ATOM 1413 O O . SER A 1 173 ? 4.610 -3.003 13.957 1.00 95.94 173 SER A O 1
ATOM 1415 N N . PHE A 1 174 ? 5.223 -2.072 15.886 1.00 95.38 174 PHE A N 1
ATOM 1416 C CA . PHE A 1 174 ? 6.636 -2.007 15.517 1.00 95.38 174 PHE A CA 1
ATOM 1417 C C . PHE A 1 174 ? 7.299 -3.390 15.567 1.00 95.38 174 PHE A C 1
ATOM 1419 O O . PHE A 1 174 ? 6.905 -4.274 16.326 1.00 95.38 174 PHE A O 1
ATOM 1426 N N . LEU A 1 175 ? 8.308 -3.601 14.719 1.00 91.81 175 LEU A N 1
ATOM 1427 C CA . LEU A 1 175 ? 9.114 -4.818 14.776 1.00 91.81 175 LEU A CA 1
ATOM 1428 C C . LEU A 1 175 ? 9.982 -4.789 16.042 1.00 91.81 175 LEU A C 1
ATOM 1430 O O . LEU A 1 175 ? 10.670 -3.798 16.273 1.00 91.81 175 LEU A O 1
ATOM 1434 N N . GLY A 1 176 ? 9.973 -5.878 16.813 1.00 91.31 176 GLY A N 1
ATOM 1435 C CA . GLY A 1 176 ? 10.753 -5.996 18.049 1.00 91.31 176 GLY A CA 1
ATOM 1436 C C . GLY A 1 176 ? 10.063 -5.448 19.301 1.00 91.31 176 GLY A C 1
ATOM 1437 O O . GLY A 1 176 ? 10.716 -5.350 20.330 1.00 91.31 176 GLY A O 1
ATOM 1438 N N . ASP A 1 177 ? 8.775 -5.100 19.231 1.00 94.06 177 ASP A N 1
ATOM 1439 C CA . ASP A 1 177 ? 7.988 -4.812 20.433 1.00 94.06 177 ASP A CA 1
ATOM 1440 C C . ASP A 1 177 ? 7.738 -6.112 21.214 1.00 94.06 177 ASP A C 1
ATOM 1442 O O . ASP A 1 177 ? 7.123 -7.040 20.681 1.00 94.06 177 ASP A O 1
ATOM 1446 N N . GLU A 1 178 ? 8.248 -6.192 22.443 1.00 94.12 178 GLU A N 1
ATOM 1447 C CA . GLU A 1 178 ? 8.110 -7.371 23.308 1.00 94.12 178 GLU A CA 1
ATOM 1448 C C . GLU A 1 178 ? 6.746 -7.431 24.013 1.00 94.12 178 GLU A C 1
ATOM 1450 O O . GLU A 1 178 ? 6.285 -8.518 24.359 1.00 94.12 178 GLU A O 1
ATOM 1455 N N . ASP A 1 179 ? 6.073 -6.287 24.176 1.00 95.06 179 ASP A N 1
ATOM 1456 C CA . ASP A 1 179 ? 4.744 -6.182 24.789 1.00 95.06 179 ASP A CA 1
ATOM 1457 C C . ASP A 1 179 ? 3.804 -5.331 23.912 1.00 95.06 179 ASP A C 1
ATOM 1459 O O . ASP A 1 179 ? 3.373 -4.239 24.306 1.00 95.06 179 ASP A O 1
ATOM 1463 N N . PRO A 1 180 ? 3.492 -5.795 22.686 1.00 95.69 180 PRO A N 1
ATOM 1464 C CA . PRO A 1 180 ? 2.695 -5.024 21.748 1.00 95.69 180 PRO A CA 1
ATOM 1465 C C . PRO A 1 180 ? 1.247 -4.897 22.229 1.00 95.69 180 PRO A C 1
ATOM 1467 O O . PRO A 1 180 ? 0.612 -5.868 22.644 1.00 95.69 180 PRO A O 1
ATOM 1470 N N . SER A 1 181 ? 0.652 -3.723 22.026 1.00 97.44 181 SER A N 1
ATOM 1471 C CA . SER A 1 181 ? -0.778 -3.471 22.278 1.00 97.44 181 SER A CA 1
ATOM 1472 C C . SER A 1 181 ? -1.704 -4.062 21.206 1.00 97.44 181 SER A C 1
ATOM 1474 O O . SER A 1 181 ? -2.842 -3.626 21.049 1.00 97.44 181 SER A O 1
ATOM 1476 N N . LEU A 1 182 ? -1.225 -5.058 20.459 1.00 97.44 182 LEU A N 1
ATOM 1477 C CA . LEU A 1 182 ? -1.930 -5.757 19.392 1.00 97.44 182 LEU A CA 1
ATOM 1478 C C . LEU A 1 182 ? -1.639 -7.250 19.506 1.00 97.44 182 LEU A C 1
ATOM 1480 O O . LEU A 1 182 ? -0.483 -7.670 19.485 1.00 97.44 182 LEU A O 1
ATOM 1484 N N . ARG A 1 183 ? -2.696 -8.063 19.550 1.00 97.50 183 ARG A N 1
ATOM 1485 C CA . ARG A 1 183 ? -2.593 -9.527 19.511 1.00 97.50 183 ARG A CA 1
ATOM 1486 C C . ARG A 1 183 ? -3.701 -10.145 18.668 1.00 97.50 183 ARG A C 1
ATOM 1488 O O . ARG A 1 183 ? -4.665 -9.478 18.302 1.00 97.50 183 ARG A O 1
ATOM 1495 N N . PHE A 1 184 ? -3.584 -11.440 18.394 1.00 98.06 184 PHE A N 1
ATOM 1496 C CA . PHE A 1 184 ? -4.640 -12.223 17.756 1.00 98.06 184 PHE A CA 1
ATOM 1497 C C . PHE A 1 184 ? -5.069 -13.374 18.662 1.00 98.06 184 PHE A C 1
ATOM 1499 O O . PHE A 1 184 ? -4.249 -14.208 19.038 1.00 98.06 184 PHE A O 1
ATOM 1506 N N . VAL A 1 185 ? -6.365 -13.453 18.960 1.00 97.94 185 VAL A N 1
ATOM 1507 C CA . VAL A 1 185 ? -6.979 -14.529 19.746 1.00 97.94 185 VAL A CA 1
ATOM 1508 C C . VAL A 1 185 ? -8.037 -15.210 18.884 1.00 97.94 185 VAL A C 1
ATOM 1510 O O . VAL A 1 185 ? -8.992 -14.586 18.425 1.00 97.94 185 VAL A O 1
ATOM 1513 N N . ASN A 1 186 ? -7.862 -16.505 18.601 1.00 96.44 186 ASN A N 1
ATOM 1514 C CA . ASN A 1 186 ? -8.792 -17.299 17.778 1.00 96.44 186 ASN A CA 1
ATOM 1515 C C . ASN A 1 186 ? -9.128 -16.669 16.406 1.00 96.44 186 ASN A C 1
ATOM 1517 O O . ASN A 1 186 ? -10.255 -16.793 15.906 1.00 96.44 186 ASN A O 1
ATOM 1521 N N . GLY A 1 187 ? -8.148 -15.980 15.809 1.00 97.19 187 GLY A N 1
ATOM 1522 C CA . GLY A 1 187 ? -8.253 -15.278 14.527 1.00 97.19 187 GLY A CA 1
ATOM 1523 C C . GLY A 1 187 ? -8.858 -13.871 14.600 1.00 97.19 187 GLY A C 1
ATOM 1524 O O . GLY A 1 187 ? -8.892 -13.193 13.576 1.00 97.19 187 GLY A O 1
ATOM 1525 N N . VAL A 1 188 ? -9.329 -13.418 15.763 1.00 98.56 188 VAL A N 1
ATOM 1526 C CA . VAL A 1 188 ? -9.799 -12.041 15.978 1.00 98.56 188 VAL A CA 1
ATOM 1527 C C . VAL A 1 188 ? -8.636 -11.208 16.508 1.00 98.56 188 VAL A C 1
ATOM 1529 O O . VAL A 1 188 ? -7.939 -11.629 17.427 1.00 98.56 188 VAL A O 1
ATOM 1532 N N . MET A 1 189 ? -8.401 -10.052 15.898 1.00 98.62 189 MET A N 1
ATOM 1533 C CA . MET A 1 189 ? -7.443 -9.070 16.389 1.00 98.62 189 MET A CA 1
ATOM 1534 C C . MET A 1 189 ? -8.016 -8.383 17.628 1.00 98.62 189 MET A C 1
ATOM 1536 O O . MET A 1 189 ? -9.171 -7.962 17.616 1.00 98.62 189 MET A O 1
ATOM 1540 N N . GLU A 1 190 ? -7.208 -8.250 18.670 1.00 98.75 190 GLU A N 1
ATOM 1541 C CA . GLU A 1 190 ? -7.541 -7.510 19.883 1.00 98.75 190 GLU A CA 1
ATOM 1542 C C . GLU A 1 190 ? -6.493 -6.429 20.126 1.00 98.75 190 GLU A C 1
ATOM 1544 O O . GLU A 1 190 ? -5.296 -6.679 19.948 1.00 98.75 190 GLU A O 1
ATOM 1549 N N . LEU A 1 191 ? -6.943 -5.247 20.545 1.00 98.38 191 LEU A N 1
ATOM 1550 C CA . LEU A 1 191 ? -6.076 -4.118 20.875 1.00 98.38 191 LEU A CA 1
ATOM 1551 C C . LEU A 1 191 ? -6.155 -3.778 22.355 1.00 98.38 191 LEU A C 1
ATOM 1553 O O . LEU A 1 191 ? -7.232 -3.857 22.940 1.00 98.38 191 LEU A O 1
ATOM 1557 N N . ARG A 1 192 ? -5.024 -3.395 22.944 1.00 98.19 192 ARG A N 1
ATOM 1558 C CA . ARG A 1 192 ? -4.947 -2.976 24.344 1.00 98.19 192 ARG A CA 1
ATOM 1559 C C . ARG A 1 192 ? -5.137 -1.466 24.456 1.00 98.19 192 ARG A C 1
ATOM 1561 O O . ARG A 1 192 ? -4.358 -0.719 23.869 1.00 98.19 192 ARG A O 1
ATOM 1568 N N . ASP A 1 193 ? -6.147 -1.024 25.200 1.00 96.06 193 ASP A N 1
ATOM 1569 C CA . ASP A 1 193 ? -6.373 0.399 25.491 1.00 96.06 193 ASP A CA 1
ATOM 1570 C C . ASP A 1 193 ? -5.493 0.910 26.650 1.00 96.06 193 ASP A C 1
ATOM 1572 O O . ASP A 1 193 ? -4.718 0.165 27.261 1.00 96.06 193 ASP A O 1
ATOM 1576 N N . SER A 1 194 ? -5.619 2.199 26.975 1.00 95.31 194 SER A N 1
ATOM 1577 C CA . SER A 1 194 ? -4.908 2.839 28.091 1.00 95.31 194 SER A CA 1
ATOM 1578 C C . SER A 1 194 ? -5.270 2.260 29.467 1.00 95.31 194 SER A C 1
ATOM 1580 O O . SER A 1 194 ? -4.459 2.319 30.390 1.00 95.31 194 SER A O 1
ATOM 1582 N N . ASN A 1 195 ? -6.445 1.638 29.594 1.00 96.00 195 ASN A N 1
ATOM 1583 C CA . ASN A 1 195 ? -6.919 0.959 30.799 1.00 96.00 195 ASN A CA 1
ATOM 1584 C C . ASN A 1 195 ? -6.492 -0.521 30.857 1.00 96.00 195 ASN A C 1
ATOM 1586 O O . ASN A 1 195 ? -6.890 -1.239 31.774 1.00 96.00 195 ASN A O 1
ATOM 1590 N N . LYS A 1 196 ? -5.664 -0.982 29.907 1.00 95.38 196 LYS A N 1
ATOM 1591 C CA . LYS A 1 196 ? -5.198 -2.372 29.747 1.00 95.38 196 LYS A CA 1
ATOM 1592 C C . LYS A 1 196 ? -6.299 -3.379 29.391 1.00 95.38 196 LYS A C 1
ATOM 1594 O O . LYS A 1 196 ? -6.074 -4.588 29.494 1.00 95.38 196 LYS A O 1
ATOM 1599 N N . ASN A 1 197 ? -7.455 -2.914 28.928 1.00 97.38 197 ASN A N 1
ATOM 1600 C CA . ASN A 1 197 ? -8.504 -3.778 28.402 1.00 97.38 197 ASN A CA 1
ATOM 1601 C C . ASN A 1 197 ? -8.173 -4.201 26.974 1.00 97.38 197 ASN A C 1
ATOM 1603 O O . ASN A 1 197 ? -7.657 -3.413 26.185 1.00 97.38 197 ASN A O 1
ATOM 1607 N N . TRP A 1 198 ? -8.521 -5.441 26.632 1.00 98.31 198 TRP A N 1
ATOM 1608 C CA . TRP A 1 198 ? -8.377 -5.970 25.279 1.00 98.31 198 TRP A CA 1
ATOM 1609 C C . TRP A 1 198 ? -9.696 -5.858 24.521 1.00 98.31 198 TRP A C 1
ATOM 1611 O O . TRP A 1 198 ? -10.715 -6.411 24.933 1.00 98.31 198 TRP A O 1
ATOM 1621 N N . ILE A 1 199 ? -9.665 -5.137 23.407 1.00 98.31 199 ILE A N 1
ATOM 1622 C CA . ILE A 1 199 ? -10.840 -4.732 22.643 1.00 98.31 199 ILE A CA 1
ATOM 1623 C C . ILE A 1 199 ? -10.841 -5.486 21.314 1.00 98.31 199 ILE A C 1
ATOM 1625 O O . ILE A 1 199 ? -9.888 -5.347 20.542 1.00 98.31 199 ILE A O 1
ATOM 1629 N N . PRO A 1 200 ? -11.884 -6.279 21.012 1.00 98.62 200 PRO A N 1
ATOM 1630 C CA . PRO A 1 200 ? -11.954 -7.017 19.762 1.00 98.62 200 PRO A CA 1
ATOM 1631 C C . PRO A 1 200 ? -12.162 -6.068 18.584 1.00 98.62 200 PRO A C 1
ATOM 1633 O O . PRO A 1 200 ? -12.987 -5.154 18.637 1.00 98.62 200 PRO A O 1
ATOM 1636 N N . ILE A 1 201 ? -11.459 -6.328 17.486 1.00 98.75 201 ILE A N 1
ATOM 1637 C CA . ILE A 1 201 ? -11.517 -5.533 16.262 1.00 98.75 201 ILE A CA 1
ATOM 1638 C C . ILE A 1 201 ? -12.159 -6.344 15.148 1.00 98.75 201 ILE A C 1
ATOM 1640 O O . ILE A 1 201 ? -11.734 -7.458 14.831 1.00 98.75 201 ILE A O 1
ATOM 1644 N N . ARG A 1 202 ? -13.177 -5.765 14.509 1.00 98.56 202 ARG A N 1
ATOM 1645 C CA . ARG A 1 202 ? -13.871 -6.404 13.383 1.00 98.56 202 ARG A CA 1
ATOM 1646 C C . ARG A 1 202 ? -13.197 -6.135 12.045 1.00 98.56 202 ARG A C 1
ATOM 1648 O O . ARG A 1 202 ? -13.183 -7.008 11.176 1.00 98.56 202 ARG A O 1
ATOM 1655 N N . VAL A 1 203 ? -12.601 -4.953 11.908 1.00 98.56 203 VAL A N 1
ATOM 1656 C CA . VAL A 1 203 ? -11.969 -4.453 10.687 1.00 98.56 203 VAL A CA 1
ATOM 1657 C C . VAL A 1 203 ? -10.731 -3.642 11.056 1.00 98.56 203 VAL A C 1
ATOM 1659 O O . VAL A 1 203 ? -10.798 -2.805 11.953 1.00 98.56 203 VAL A O 1
ATOM 1662 N N . ALA A 1 204 ? -9.635 -3.837 10.323 1.00 98.50 204 ALA A N 1
ATOM 1663 C CA . ALA A 1 204 ? -8.437 -3.018 10.442 1.00 98.50 204 ALA A CA 1
ATOM 1664 C C . ALA A 1 204 ? -7.947 -2.505 9.085 1.00 98.50 204 ALA A C 1
ATOM 1666 O O . ALA A 1 204 ? -7.683 -3.294 8.169 1.00 98.50 204 ALA A O 1
ATOM 1667 N N . PHE A 1 205 ? -7.738 -1.195 8.980 1.00 98.38 205 PHE A N 1
ATOM 1668 C CA . PHE A 1 205 ? -6.925 -0.612 7.920 1.00 98.38 205 PHE A CA 1
ATOM 1669 C C . PHE A 1 205 ? -5.445 -0.838 8.251 1.00 98.38 205 PHE A C 1
ATOM 1671 O O . PHE A 1 205 ? -4.950 -0.417 9.298 1.00 98.38 205 PHE A O 1
ATOM 1678 N N . ARG A 1 206 ? -4.720 -1.542 7.378 1.00 96.81 206 ARG A N 1
ATOM 1679 C CA . ARG A 1 206 ? -3.343 -1.969 7.636 1.00 96.81 206 ARG A CA 1
ATOM 1680 C C . ARG A 1 206 ? -2.333 -1.081 6.923 1.00 96.81 206 ARG A C 1
ATOM 1682 O O . ARG A 1 206 ? -2.136 -1.197 5.714 1.00 96.81 206 ARG A O 1
ATOM 1689 N N . TYR A 1 207 ? -1.547 -0.365 7.718 1.00 96.06 207 TYR A N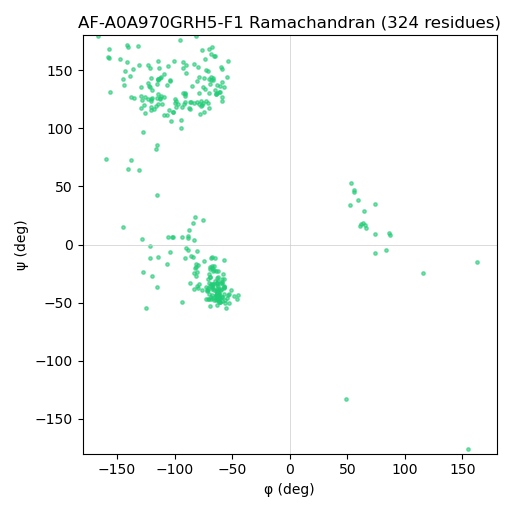 1
ATOM 1690 C CA . TYR A 1 207 ? -0.332 0.340 7.312 1.00 96.06 207 TYR A CA 1
ATOM 1691 C C . TYR A 1 207 ? 0.922 -0.257 7.984 1.00 96.06 207 TYR A C 1
ATOM 1693 O O . TYR A 1 207 ? 1.818 0.421 8.479 1.00 96.06 207 TYR A O 1
ATOM 1701 N N . VAL A 1 208 ? 0.979 -1.584 8.034 1.00 94.56 208 VAL A N 1
ATOM 1702 C CA . VAL A 1 208 ? 2.098 -2.345 8.598 1.00 94.56 208 VAL A CA 1
ATOM 1703 C C . VAL A 1 208 ? 2.955 -2.850 7.447 1.00 94.56 208 VAL A C 1
ATOM 1705 O O . VAL A 1 208 ? 2.494 -3.634 6.611 1.00 94.56 208 VAL A O 1
ATOM 1708 N N . THR A 1 209 ? 4.188 -2.357 7.363 1.00 90.69 209 THR A N 1
ATOM 1709 C CA . THR A 1 209 ? 4.984 -2.394 6.134 1.00 90.69 209 THR A CA 1
ATOM 1710 C C . THR A 1 209 ? 6.243 -3.256 6.225 1.00 90.69 209 THR A C 1
ATOM 1712 O O . THR A 1 209 ? 6.599 -3.951 5.272 1.00 90.69 209 THR A O 1
ATOM 1715 N N . GLN A 1 210 ? 6.917 -3.273 7.366 1.00 89.06 210 GLN A N 1
ATOM 1716 C CA . GLN A 1 210 ? 8.222 -3.904 7.535 1.00 89.06 210 GLN A CA 1
ATOM 1717 C C . GLN A 1 210 ? 8.057 -5.324 8.067 1.00 89.06 210 GLN A C 1
ATOM 1719 O O . GLN A 1 210 ? 7.861 -5.495 9.260 1.00 89.06 210 GLN A O 1
ATOM 1724 N N . LYS A 1 211 ? 8.132 -6.354 7.215 1.00 88.44 211 LYS A N 1
ATOM 1725 C CA . LYS A 1 211 ? 7.903 -7.768 7.598 1.00 88.44 211 LYS A CA 1
ATOM 1726 C C . LYS A 1 211 ? 6.557 -7.992 8.330 1.00 88.44 211 LYS A C 1
ATOM 1728 O O . LYS A 1 211 ? 6.541 -8.557 9.421 1.00 88.44 211 LYS A O 1
ATOM 1733 N N . PRO A 1 212 ? 5.404 -7.563 7.776 1.00 92.31 212 PRO A N 1
ATOM 1734 C CA . PRO A 1 212 ? 4.111 -7.638 8.472 1.00 92.31 212 PRO A CA 1
ATOM 1735 C C . PRO A 1 212 ? 3.709 -9.061 8.892 1.00 92.31 212 PRO A C 1
ATOM 1737 O O . PRO A 1 212 ? 2.975 -9.229 9.862 1.00 92.31 212 PRO A O 1
ATOM 1740 N N . TRP A 1 213 ? 4.215 -10.088 8.201 1.00 92.19 213 TRP A N 1
ATOM 1741 C CA . TRP A 1 213 ? 3.956 -11.503 8.496 1.00 92.19 213 TRP A CA 1
ATOM 1742 C C . TRP A 1 213 ? 4.506 -11.971 9.847 1.00 92.19 213 TRP A C 1
ATOM 1744 O O . TRP A 1 213 ? 4.148 -13.054 10.291 1.00 92.19 213 TRP A O 1
ATOM 1754 N N . THR A 1 214 ? 5.352 -11.177 10.511 1.00 91.94 214 THR A N 1
ATOM 1755 C CA . THR A 1 214 ? 5.819 -11.488 11.870 1.00 91.94 214 THR A CA 1
ATOM 1756 C C . THR A 1 214 ? 4.821 -11.087 12.956 1.00 91.94 214 THR A C 1
ATOM 1758 O O . THR A 1 214 ? 4.942 -11.574 14.072 1.00 91.94 214 THR A O 1
ATOM 1761 N N . ARG A 1 215 ? 3.840 -10.220 12.653 1.00 93.75 215 ARG A N 1
ATOM 1762 C CA . ARG A 1 215 ? 2.816 -9.761 13.618 1.00 93.75 215 ARG A CA 1
ATOM 1763 C C . ARG A 1 215 ? 1.387 -10.095 13.212 1.00 93.75 215 ARG A C 1
ATOM 1765 O O . ARG A 1 215 ? 0.520 -10.204 14.070 1.00 93.75 215 ARG A O 1
ATOM 1772 N N . ILE A 1 216 ? 1.119 -10.223 11.915 1.00 96.44 216 ILE A N 1
ATOM 1773 C CA . ILE A 1 216 ? -0.235 -10.405 11.392 1.00 96.44 216 ILE A CA 1
ATOM 1774 C C . ILE A 1 216 ? -0.331 -11.795 10.748 1.00 96.44 216 ILE A C 1
ATOM 1776 O O . ILE A 1 216 ? 0.403 -12.067 9.791 1.00 96.44 216 ILE A O 1
ATOM 1780 N N . PRO A 1 217 ? -1.236 -12.669 11.225 1.00 96.19 217 PRO A N 1
ATOM 1781 C CA . PRO A 1 217 ? -1.502 -13.956 10.595 1.00 96.19 217 PRO A CA 1
ATOM 1782 C C . PRO A 1 217 ? -1.974 -13.811 9.143 1.00 96.19 217 PRO A C 1
ATOM 1784 O O . PRO A 1 217 ? -2.641 -12.844 8.777 1.00 96.19 217 PRO A O 1
ATOM 1787 N N . VAL A 1 218 ? -1.678 -14.813 8.309 1.00 94.81 218 VAL A N 1
ATOM 1788 C CA . VAL A 1 218 ? -2.139 -14.837 6.907 1.00 94.81 218 VAL A CA 1
ATOM 1789 C C . VAL A 1 218 ? -3.666 -14.894 6.823 1.00 94.81 218 VAL A C 1
ATOM 1791 O O . VAL A 1 218 ? -4.258 -14.218 5.984 1.00 94.81 218 VAL A O 1
ATOM 1794 N N . ASN A 1 219 ? -4.284 -15.667 7.720 1.00 94.44 219 ASN A N 1
ATOM 1795 C CA . ASN A 1 219 ? -5.727 -15.846 7.812 1.00 94.44 219 ASN A CA 1
ATOM 1796 C C . ASN A 1 219 ? -6.240 -15.280 9.137 1.00 94.44 219 ASN A C 1
ATOM 1798 O O . ASN A 1 219 ? -5.778 -15.671 10.209 1.00 94.44 219 ASN A O 1
ATOM 1802 N N . THR A 1 220 ? -7.224 -14.392 9.055 1.00 97.25 220 THR A N 1
ATOM 1803 C CA . THR A 1 220 ? -7.839 -13.718 10.201 1.00 97.25 220 THR A CA 1
ATOM 1804 C C . THR A 1 220 ? -9.359 -13.712 10.039 1.00 97.25 220 THR A C 1
ATOM 1806 O O . THR A 1 220 ? -9.880 -13.709 8.926 1.00 97.25 220 THR A O 1
ATOM 1809 N N . LYS A 1 221 ? -10.086 -13.712 11.160 1.00 97.94 221 LYS A N 1
ATOM 1810 C CA . LYS A 1 221 ? -11.529 -13.428 11.206 1.00 97.94 221 LYS A CA 1
ATOM 1811 C C . LYS A 1 221 ? -11.789 -11.926 11.139 1.00 97.94 221 LYS A C 1
ATOM 1813 O O . LYS A 1 221 ? -12.747 -11.507 10.501 1.00 97.94 221 LYS A O 1
ATOM 1818 N N . THR A 1 222 ? -10.934 -11.124 11.778 1.00 98.50 222 THR A N 1
ATOM 1819 C CA . THR A 1 222 ? -10.889 -9.672 11.555 1.00 98.50 222 THR A CA 1
ATOM 1820 C C . THR A 1 222 ? -10.564 -9.411 10.093 1.00 98.50 222 THR A C 1
ATOM 1822 O O . THR A 1 222 ? -9.610 -9.985 9.563 1.00 98.50 222 THR A O 1
ATOM 1825 N N . PHE A 1 223 ? -11.326 -8.547 9.433 1.00 98.12 223 PHE A N 1
ATOM 1826 C CA . PHE A 1 223 ? -11.015 -8.152 8.066 1.00 98.12 223 PHE A CA 1
ATOM 1827 C C . PHE A 1 223 ? -9.841 -7.167 8.057 1.00 98.12 223 PHE A C 1
ATOM 1829 O O . PHE A 1 223 ? -9.916 -6.111 8.677 1.00 98.12 223 PHE A O 1
ATOM 1836 N N . ILE A 1 224 ? -8.755 -7.511 7.362 1.00 97.81 224 ILE A N 1
ATOM 1837 C CA . ILE A 1 224 ? -7.551 -6.677 7.255 1.00 97.81 224 ILE A CA 1
ATOM 1838 C C . ILE A 1 224 ? -7.453 -6.124 5.831 1.00 97.81 224 ILE A C 1
ATOM 1840 O O . ILE A 1 224 ? -7.470 -6.893 4.868 1.00 97.81 224 ILE A O 1
ATOM 1844 N N . TYR A 1 225 ? -7.311 -4.808 5.697 1.00 97.00 225 TYR A N 1
ATOM 1845 C CA . TYR A 1 225 ? -7.220 -4.115 4.412 1.00 97.00 225 TYR A CA 1
ATOM 1846 C C . TYR A 1 225 ? -5.804 -3.577 4.159 1.00 97.00 225 TYR A C 1
ATOM 1848 O O . TYR A 1 225 ? -5.364 -2.654 4.834 1.00 97.00 225 TYR A O 1
ATOM 1856 N N . ASN A 1 226 ? -5.025 -4.086 3.204 1.00 95.81 226 ASN A N 1
ATOM 1857 C CA . ASN A 1 226 ? -5.169 -5.360 2.490 1.00 95.81 226 ASN A CA 1
ATOM 1858 C C . ASN A 1 226 ? -4.804 -6.567 3.377 1.00 95.81 226 ASN A C 1
ATOM 1860 O O . ASN A 1 226 ? -4.017 -6.414 4.315 1.00 95.81 226 ASN A O 1
ATOM 1864 N N . PRO A 1 227 ? -5.253 -7.790 3.043 1.00 95.44 227 PRO A N 1
ATOM 1865 C CA . PRO A 1 227 ? -4.833 -9.004 3.734 1.00 95.44 227 PRO A CA 1
ATOM 1866 C C . PRO A 1 227 ? -3.340 -9.302 3.537 1.00 95.44 227 PRO A C 1
ATOM 1868 O O . PRO A 1 227 ? -2.669 -8.789 2.634 1.00 95.44 227 PRO A O 1
ATOM 1871 N N . LEU A 1 228 ? -2.789 -10.155 4.401 1.00 94.94 228 LEU A N 1
ATOM 1872 C CA . LEU A 1 228 ? -1.375 -10.551 4.361 1.00 94.94 228 LEU A CA 1
ATOM 1873 C C . LEU A 1 228 ? -1.011 -11.338 3.101 1.00 94.94 228 LEU A C 1
ATOM 1875 O O . LEU A 1 228 ? 0.092 -11.169 2.583 1.00 94.94 228 LEU A O 1
ATOM 1879 N N . ILE A 1 229 ? -1.952 -12.105 2.548 1.00 94.19 229 ILE A N 1
ATOM 1880 C CA . ILE A 1 229 ? -1.735 -12.829 1.293 1.00 94.19 229 ILE A CA 1
ATOM 1881 C C . ILE A 1 229 ? -1.380 -11.894 0.125 1.00 94.19 229 ILE A C 1
ATOM 1883 O O . ILE A 1 229 ? -0.547 -12.258 -0.694 1.00 94.19 229 ILE A O 1
ATOM 1887 N N . ALA A 1 230 ? -1.905 -10.661 0.090 1.00 93.69 230 ALA A N 1
ATOM 1888 C CA . ALA A 1 230 ? -1.570 -9.684 -0.952 1.00 93.69 230 ALA A CA 1
ATOM 1889 C C . ALA A 1 230 ? -0.084 -9.280 -0.929 1.00 93.69 230 ALA A C 1
ATOM 1891 O O . ALA A 1 230 ? 0.514 -9.051 -1.977 1.00 93.69 230 ALA A O 1
ATOM 1892 N N . CYS A 1 231 ? 0.530 -9.236 0.259 1.00 92.25 231 CYS A N 1
ATOM 1893 C CA . CYS A 1 231 ? 1.966 -8.988 0.396 1.00 92.25 231 CYS A CA 1
ATOM 1894 C C . CYS A 1 231 ? 2.778 -10.154 -0.178 1.00 92.25 231 CYS A C 1
ATOM 1896 O O . CYS A 1 231 ? 3.745 -9.947 -0.909 1.00 92.25 231 CYS A O 1
ATOM 1898 N N . LEU A 1 232 ? 2.381 -11.381 0.170 1.00 90.38 232 LEU A N 1
ATOM 1899 C CA . LEU A 1 232 ? 3.089 -12.602 -0.214 1.00 90.38 232 LEU A CA 1
ATOM 1900 C C . LEU A 1 232 ? 2.954 -12.896 -1.716 1.00 90.38 232 LEU A C 1
ATOM 1902 O O . LEU A 1 232 ? 3.907 -13.372 -2.327 1.00 90.38 232 LEU A O 1
ATOM 1906 N N . ALA A 1 233 ? 1.810 -12.546 -2.310 1.00 90.44 233 ALA A N 1
ATOM 1907 C CA . ALA A 1 233 ? 1.470 -12.764 -3.715 1.00 90.44 233 ALA A CA 1
ATOM 1908 C C . ALA A 1 233 ? 2.037 -11.702 -4.681 1.00 90.44 233 ALA A C 1
ATOM 1910 O O . ALA A 1 233 ? 1.487 -11.490 -5.755 1.00 90.44 233 ALA A O 1
ATOM 1911 N N . GLY A 1 234 ? 3.120 -11.016 -4.308 1.00 89.00 234 GLY A N 1
ATOM 1912 C CA . GLY A 1 234 ? 3.821 -10.070 -5.185 1.00 89.00 234 GLY A CA 1
ATOM 1913 C C . GLY A 1 234 ? 3.782 -8.620 -4.714 1.00 89.00 234 GLY A C 1
ATOM 1914 O O . GLY A 1 234 ? 4.729 -7.887 -4.961 1.00 89.00 234 GLY A O 1
ATOM 1915 N N . GLY A 1 235 ? 2.786 -8.217 -3.921 1.00 90.19 235 GLY A N 1
ATOM 1916 C CA . GLY A 1 235 ? 2.669 -6.829 -3.459 1.00 90.19 235 GLY A CA 1
ATOM 1917 C C . GLY A 1 235 ? 3.754 -6.367 -2.475 1.00 90.19 235 GLY A C 1
ATOM 1918 O O . GLY A 1 235 ? 3.829 -5.183 -2.162 1.00 90.19 235 GLY A O 1
ATOM 1919 N N . ARG A 1 236 ? 4.558 -7.292 -1.936 1.00 87.19 236 ARG A N 1
ATOM 1920 C CA . ARG A 1 236 ? 5.795 -7.036 -1.168 1.00 87.19 236 ARG A CA 1
ATOM 1921 C C . ARG A 1 236 ? 6.865 -8.105 -1.421 1.00 87.19 236 ARG A C 1
ATOM 1923 O O . ARG A 1 236 ? 7.801 -8.240 -0.636 1.00 87.19 236 ARG A O 1
ATOM 1930 N N . ASN A 1 237 ? 6.690 -8.908 -2.469 1.00 89.38 237 ASN A N 1
ATOM 1931 C CA . ASN A 1 237 ? 7.586 -10.001 -2.819 1.00 89.38 237 ASN A CA 1
ATOM 1932 C C . ASN A 1 237 ? 7.997 -9.844 -4.281 1.00 89.38 237 ASN A C 1
ATOM 1934 O O . ASN A 1 237 ? 7.278 -10.263 -5.188 1.00 89.38 237 ASN A O 1
ATOM 1938 N N . LYS A 1 238 ? 9.167 -9.240 -4.498 1.00 89.69 238 LYS A N 1
ATOM 1939 C CA . LYS A 1 238 ? 9.631 -8.852 -5.837 1.00 89.69 238 LYS A CA 1
ATOM 1940 C C . LYS A 1 238 ? 9.843 -10.059 -6.759 1.00 89.69 238 LYS A C 1
ATOM 1942 O O . LYS A 1 238 ? 9.642 -9.951 -7.962 1.00 89.69 238 LYS A O 1
ATOM 1947 N N . LEU A 1 239 ? 10.179 -11.221 -6.191 1.00 89.31 239 LEU A N 1
ATOM 1948 C CA . LEU A 1 239 ? 10.312 -12.477 -6.932 1.00 89.31 239 LEU A CA 1
ATOM 1949 C C . LEU A 1 239 ? 8.966 -12.941 -7.506 1.00 89.31 239 LEU A C 1
ATOM 1951 O O . LEU A 1 239 ? 8.883 -13.324 -8.670 1.00 89.31 239 LEU A O 1
ATOM 1955 N N . ILE A 1 240 ? 7.918 -12.929 -6.680 1.00 91.56 240 ILE A N 1
ATOM 1956 C CA . ILE A 1 240 ? 6.578 -13.352 -7.104 1.00 91.56 240 ILE A CA 1
ATOM 1957 C C . ILE A 1 240 ? 5.971 -12.328 -8.061 1.00 91.56 240 ILE A C 1
ATOM 1959 O O . ILE A 1 240 ? 5.352 -12.729 -9.039 1.00 91.56 240 ILE A O 1
ATOM 1963 N N . ALA A 1 241 ? 6.207 -11.032 -7.833 1.00 92.25 241 ALA A N 1
ATOM 1964 C CA . ALA A 1 241 ? 5.774 -9.976 -8.745 1.00 92.25 241 ALA A CA 1
ATOM 1965 C C . ALA A 1 241 ? 6.361 -10.157 -10.153 1.00 92.25 241 ALA A C 1
ATOM 1967 O O . ALA A 1 241 ? 5.605 -10.168 -11.116 1.00 92.25 241 ALA A O 1
ATOM 1968 N N . ALA A 1 242 ? 7.677 -10.383 -10.269 1.00 90.94 242 ALA A N 1
ATOM 1969 C CA . ALA A 1 242 ? 8.331 -10.608 -11.560 1.00 90.94 242 ALA A CA 1
ATOM 1970 C C . ALA A 1 242 ? 7.694 -11.780 -12.329 1.00 90.94 242 ALA A C 1
ATOM 1972 O O . ALA A 1 242 ? 7.292 -11.623 -13.477 1.00 90.94 242 ALA A O 1
ATOM 1973 N N . LYS A 1 243 ? 7.486 -12.920 -11.655 1.00 91.06 243 LYS A N 1
ATOM 1974 C CA . LYS A 1 243 ? 6.803 -14.076 -12.255 1.00 91.06 243 LYS A CA 1
ATOM 1975 C C . LYS A 1 243 ? 5.359 -13.769 -12.657 1.00 91.06 243 LYS A C 1
ATOM 1977 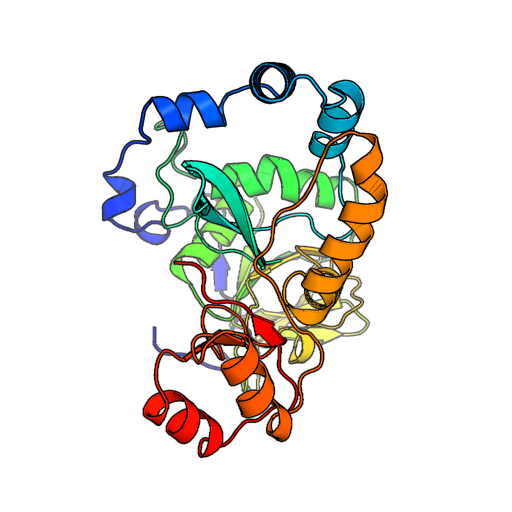O O . LYS A 1 243 ? 4.911 -14.237 -13.697 1.00 91.06 243 LYS A O 1
ATOM 1982 N N . ALA A 1 244 ? 4.631 -13.011 -11.838 1.00 93.06 244 ALA A N 1
ATOM 1983 C CA . ALA A 1 244 ? 3.253 -12.637 -12.131 1.00 93.06 244 ALA A CA 1
ATOM 1984 C C . ALA A 1 244 ? 3.163 -11.759 -13.387 1.00 93.06 244 ALA A C 1
ATOM 1986 O O . ALA A 1 244 ? 2.273 -11.976 -14.202 1.00 93.06 244 ALA A O 1
ATOM 1987 N N . TYR A 1 245 ? 4.097 -10.822 -13.579 1.00 94.19 245 TYR A N 1
ATOM 1988 C CA . TYR A 1 245 ? 4.153 -10.013 -14.798 1.00 94.19 245 TYR A CA 1
ATOM 1989 C C . TYR A 1 245 ? 4.443 -10.859 -16.036 1.00 94.19 245 TYR A C 1
ATOM 1991 O O . TYR A 1 245 ? 3.769 -10.683 -17.046 1.00 94.19 245 TYR A O 1
ATOM 1999 N N . ASP A 1 246 ? 5.388 -11.798 -15.957 1.00 93.06 246 ASP A N 1
ATOM 2000 C CA . ASP A 1 246 ? 5.711 -12.691 -17.076 1.00 93.06 246 ASP A CA 1
ATOM 2001 C C . ASP A 1 246 ? 4.519 -13.575 -17.463 1.00 93.06 246 ASP A C 1
ATOM 2003 O O . ASP A 1 246 ? 4.166 -13.668 -18.640 1.00 93.06 246 ASP A O 1
ATOM 2007 N N . MET A 1 247 ? 3.861 -14.184 -16.471 1.00 94.50 247 MET A N 1
ATOM 2008 C CA . MET A 1 247 ? 2.672 -15.012 -16.693 1.00 94.50 247 MET A CA 1
ATOM 2009 C C . MET A 1 247 ? 1.526 -14.192 -17.286 1.00 94.50 247 MET A C 1
ATOM 2011 O O . MET A 1 247 ? 0.946 -14.585 -18.295 1.00 94.50 247 MET A O 1
ATOM 2015 N N . PHE A 1 248 ? 1.240 -13.024 -16.712 1.00 95.62 248 PHE A N 1
ATOM 2016 C CA . PHE A 1 248 ? 0.154 -12.177 -17.188 1.00 95.62 248 PHE A CA 1
ATOM 2017 C C . PHE A 1 248 ? 0.437 -11.609 -18.585 1.00 95.62 248 PHE A C 1
ATOM 2019 O O . PHE A 1 248 ? -0.465 -11.538 -19.410 1.00 95.62 248 PHE A O 1
ATOM 2026 N N . ASN A 1 249 ? 1.695 -11.292 -18.907 1.00 96.38 249 ASN A N 1
ATOM 2027 C CA . ASN A 1 249 ? 2.102 -10.910 -20.261 1.00 96.38 249 ASN A CA 1
ATOM 2028 C C . ASN A 1 249 ? 1.821 -12.004 -21.299 1.00 96.38 249 ASN A C 1
ATOM 2030 O O . ASN A 1 249 ? 1.428 -11.686 -22.422 1.00 96.38 249 ASN A O 1
ATOM 2034 N N . ALA A 1 250 ? 2.009 -13.277 -20.940 1.00 95.75 250 ALA A N 1
ATOM 2035 C CA . ALA A 1 250 ? 1.674 -14.392 -21.823 1.00 95.75 250 ALA A CA 1
ATOM 2036 C C . ALA A 1 250 ? 0.157 -14.501 -22.067 1.00 95.75 250 ALA A C 1
ATOM 2038 O O . ALA A 1 250 ? -0.255 -14.849 -23.171 1.00 95.75 250 ALA A O 1
ATOM 2039 N N . GLU A 1 251 ? -0.665 -14.163 -21.069 1.00 95.12 251 GLU A N 1
ATOM 2040 C CA . GLU A 1 251 ? -2.130 -14.161 -21.176 1.00 95.12 251 GLU A CA 1
ATOM 2041 C C . GLU A 1 251 ? -2.651 -12.996 -22.034 1.00 95.12 251 GLU A C 1
ATOM 2043 O O . GLU A 1 251 ? -3.473 -13.198 -22.928 1.00 95.12 251 GLU A O 1
ATOM 2048 N N . ILE A 1 252 ? -2.158 -11.776 -21.799 1.00 95.31 252 ILE A N 1
ATOM 2049 C CA . ILE A 1 252 ? -2.685 -10.557 -22.440 1.00 95.31 252 ILE A CA 1
ATOM 2050 C C . ILE A 1 252 ? -2.075 -10.265 -23.817 1.00 95.31 252 ILE A C 1
ATOM 2052 O O . ILE A 1 252 ? -2.559 -9.382 -24.529 1.00 95.31 252 ILE A O 1
ATOM 2056 N N . GLY A 1 253 ? -1.017 -10.982 -24.209 1.00 93.19 253 GLY A N 1
ATOM 2057 C CA . GLY A 1 253 ? -0.266 -10.703 -25.436 1.00 93.19 253 GLY A CA 1
ATOM 2058 C C . GLY A 1 253 ? -1.118 -10.765 -26.708 1.00 93.19 253 GLY A C 1
ATOM 2059 O O . GLY A 1 253 ? -0.919 -9.963 -27.620 1.00 93.19 253 GLY A O 1
ATOM 2060 N N . ALA A 1 254 ? -2.124 -11.647 -26.749 1.00 91.06 254 ALA A N 1
ATOM 2061 C CA . ALA A 1 254 ? -3.059 -11.751 -27.874 1.00 91.06 254 ALA A CA 1
ATOM 2062 C C . ALA A 1 254 ? -3.924 -10.490 -28.068 1.00 91.06 254 ALA A C 1
ATOM 2064 O O . ALA A 1 254 ? -4.397 -10.236 -29.172 1.00 91.06 254 ALA A O 1
ATOM 2065 N N . ALA A 1 255 ? -4.102 -9.678 -27.020 1.00 92.56 255 ALA A N 1
ATOM 2066 C CA . ALA A 1 255 ? -4.814 -8.403 -27.079 1.00 92.56 255 ALA A CA 1
ATOM 2067 C C . ALA A 1 255 ? -3.905 -7.215 -27.453 1.00 92.56 255 ALA A C 1
ATOM 2069 O O . ALA A 1 255 ? -4.340 -6.066 -27.367 1.00 92.56 255 ALA A O 1
ATOM 2070 N N . GLY A 1 256 ? -2.641 -7.470 -27.817 1.00 91.69 256 GLY A N 1
ATOM 2071 C CA . GLY A 1 256 ? -1.654 -6.434 -28.137 1.00 91.69 256 GLY A CA 1
ATOM 2072 C C . GLY A 1 256 ? -1.118 -5.680 -26.913 1.00 91.69 256 GLY A C 1
ATOM 2073 O O . GLY A 1 256 ? -0.424 -4.675 -27.064 1.00 91.69 256 GLY A O 1
ATOM 2074 N N . LEU A 1 257 ? -1.434 -6.147 -25.702 1.00 94.50 257 LEU A N 1
ATOM 2075 C CA . LEU A 1 257 ? -1.016 -5.532 -24.445 1.00 94.50 257 LEU A CA 1
ATOM 2076 C C . LEU A 1 257 ? 0.283 -6.142 -23.928 1.00 94.50 257 LEU A C 1
ATOM 2078 O O . LEU A 1 257 ? 0.595 -7.308 -24.169 1.00 94.50 257 LEU A O 1
ATOM 2082 N N . LYS A 1 258 ? 1.038 -5.337 -23.178 1.00 94.25 258 LYS A N 1
ATOM 2083 C CA . LYS A 1 258 ? 2.244 -5.786 -22.486 1.00 94.25 258 LYS A CA 1
ATOM 2084 C C . LYS A 1 258 ? 2.551 -4.893 -21.290 1.00 94.25 258 LYS A C 1
ATOM 2086 O O . LYS A 1 258 ? 2.628 -3.672 -21.419 1.00 94.25 258 LYS A O 1
ATOM 2091 N N . ILE A 1 259 ? 2.796 -5.514 -20.145 1.00 94.94 259 ILE A N 1
ATOM 2092 C CA . ILE A 1 259 ? 3.471 -4.906 -19.004 1.00 94.94 259 ILE A CA 1
ATOM 2093 C C . ILE A 1 259 ? 4.964 -4.883 -19.314 1.00 94.94 259 ILE A C 1
ATOM 2095 O O . ILE A 1 259 ? 5.597 -5.925 -19.499 1.00 94.94 259 ILE A O 1
ATOM 2099 N N . PHE A 1 260 ? 5.534 -3.685 -19.364 1.00 94.56 260 PHE A N 1
ATOM 2100 C CA . PHE A 1 260 ? 6.971 -3.513 -19.509 1.00 94.56 260 PHE A CA 1
ATOM 2101 C C . PHE A 1 260 ? 7.622 -3.447 -18.131 1.00 94.56 260 PHE A C 1
ATOM 2103 O O . PHE A 1 260 ? 7.219 -2.650 -17.288 1.00 94.56 260 PHE A O 1
ATOM 2110 N N . THR A 1 261 ? 8.654 -4.252 -17.925 1.00 93.75 261 THR A N 1
ATOM 2111 C CA . THR A 1 261 ? 9.523 -4.214 -16.748 1.00 93.75 261 THR A CA 1
ATOM 2112 C C . THR A 1 261 ? 10.975 -4.210 -17.213 1.00 93.75 261 THR A C 1
ATOM 2114 O O . THR A 1 261 ? 11.256 -4.726 -18.299 1.00 93.75 261 THR A O 1
ATOM 2117 N N . PRO A 1 262 ? 11.916 -3.676 -16.420 1.00 91.44 262 PRO A N 1
ATOM 2118 C CA . PRO A 1 262 ? 13.331 -3.885 -16.699 1.00 91.44 262 PRO A CA 1
ATOM 2119 C C . PRO A 1 262 ? 13.664 -5.386 -16.675 1.00 91.44 262 PRO A C 1
ATOM 2121 O O . PRO A 1 262 ? 13.004 -6.161 -15.965 1.00 91.44 262 PRO A O 1
ATOM 2124 N N . GLU A 1 263 ? 14.694 -5.798 -17.419 1.00 91.25 263 GLU A N 1
ATOM 2125 C CA . GLU A 1 263 ? 15.137 -7.194 -17.419 1.00 91.25 263 GLU A CA 1
ATOM 2126 C C . GLU A 1 263 ? 15.514 -7.583 -15.990 1.00 91.25 263 GLU A C 1
ATOM 2128 O O . GLU A 1 263 ? 16.308 -6.909 -15.336 1.00 91.25 263 GLU A O 1
ATOM 2133 N N . THR A 1 264 ? 14.886 -8.636 -15.472 1.00 91.94 264 THR A N 1
ATOM 2134 C CA . THR A 1 264 ? 15.015 -9.024 -14.068 1.00 91.94 264 THR A CA 1
ATOM 2135 C C . THR A 1 264 ? 15.372 -10.495 -13.983 1.00 91.94 264 THR A C 1
ATOM 2137 O O . THR A 1 264 ? 14.591 -11.360 -14.369 1.00 91.94 264 THR A O 1
ATOM 2140 N N . ILE A 1 265 ? 16.545 -10.782 -13.431 1.00 93.62 265 ILE A N 1
ATOM 2141 C CA . ILE A 1 265 ? 16.990 -12.135 -13.130 1.00 93.62 265 ILE A CA 1
ATOM 2142 C C . ILE A 1 265 ? 16.565 -12.478 -11.709 1.00 93.62 265 ILE A C 1
ATOM 2144 O O . ILE A 1 265 ? 16.892 -11.783 -10.742 1.00 93.62 265 ILE A O 1
ATOM 2148 N N . VAL A 1 266 ? 15.804 -13.558 -11.594 1.00 92.06 266 VAL A N 1
ATOM 2149 C CA . VAL A 1 266 ? 15.205 -14.021 -10.345 1.00 92.06 266 VAL A CA 1
ATOM 2150 C C . VAL A 1 266 ? 15.996 -15.171 -9.721 1.00 92.06 266 VAL A C 1
ATOM 2152 O O . VAL A 1 266 ? 16.680 -15.905 -10.424 1.00 92.06 266 VAL A O 1
ATOM 2155 N N . ASN A 1 267 ? 15.842 -15.372 -8.406 1.00 90.12 267 ASN A N 1
ATOM 2156 C CA . ASN A 1 267 ? 16.483 -16.454 -7.639 1.00 90.12 267 ASN A CA 1
ATOM 2157 C C . ASN A 1 267 ? 18.021 -16.447 -7.691 1.00 90.12 267 ASN A C 1
ATOM 2159 O O . ASN A 1 267 ? 18.638 -17.506 -7.734 1.00 90.12 267 ASN A O 1
ATOM 2163 N N . VAL A 1 268 ? 18.634 -15.266 -7.658 1.00 94.19 268 VAL A N 1
ATOM 2164 C CA . VAL A 1 268 ? 20.093 -15.128 -7.716 1.00 94.19 268 VAL A CA 1
ATOM 2165 C C . VAL A 1 268 ? 20.693 -15.331 -6.327 1.00 94.19 268 VAL A C 1
ATOM 2167 O O . VAL A 1 268 ? 20.360 -14.593 -5.397 1.00 94.19 268 VAL A O 1
ATOM 2170 N N . ASN A 1 269 ? 21.588 -16.303 -6.158 1.00 96.31 269 ASN A N 1
ATOM 2171 C CA . ASN A 1 269 ? 22.338 -16.455 -4.914 1.00 96.31 269 ASN A CA 1
ATOM 2172 C C . ASN A 1 269 ? 23.374 -15.331 -4.763 1.00 96.31 269 ASN A C 1
ATOM 2174 O O . ASN A 1 269 ? 23.950 -14.889 -5.752 1.00 96.31 269 ASN A O 1
ATOM 2178 N N . LEU A 1 270 ? 23.688 -14.923 -3.525 1.00 96.31 270 LEU A N 1
ATOM 2179 C CA . LEU A 1 270 ? 24.722 -13.918 -3.230 1.00 96.31 270 LEU A CA 1
ATOM 2180 C C . LEU A 1 270 ? 26.016 -14.156 -4.027 1.00 96.31 270 LEU A C 1
ATOM 2182 O O . LEU A 1 270 ? 26.561 -13.227 -4.610 1.00 96.31 270 LEU A O 1
ATOM 2186 N N . LYS A 1 271 ? 26.472 -15.412 -4.111 1.00 96.44 271 LYS A N 1
ATOM 2187 C CA . LYS A 1 271 ? 27.711 -15.781 -4.816 1.00 96.44 271 LYS A CA 1
ATOM 2188 C C . LYS A 1 271 ? 27.650 -15.584 -6.335 1.00 96.44 271 LYS A C 1
ATOM 2190 O O . LYS A 1 271 ? 28.693 -15.474 -6.967 1.00 96.44 271 LYS A O 1
ATOM 2195 N N . GLU A 1 272 ? 26.455 -15.561 -6.914 1.00 96.94 272 GLU A N 1
ATOM 2196 C CA . GLU A 1 272 ? 26.229 -15.426 -8.356 1.00 96.94 272 GLU A CA 1
ATOM 2197 C C . GLU A 1 272 ? 26.068 -13.962 -8.782 1.00 96.94 272 GLU A C 1
ATOM 2199 O O . GLU A 1 272 ? 26.097 -13.666 -9.973 1.00 96.94 272 GLU A O 1
ATOM 2204 N N . ILE A 1 273 ? 25.913 -13.027 -7.839 1.00 97.19 273 ILE A N 1
ATOM 2205 C CA . ILE A 1 273 ? 25.669 -11.611 -8.146 1.00 97.19 273 ILE A CA 1
ATOM 2206 C C . ILE A 1 273 ? 26.734 -11.012 -9.076 1.00 97.19 273 ILE A C 1
ATOM 2208 O O . ILE A 1 273 ? 26.331 -10.399 -10.067 1.00 97.19 273 ILE A O 1
ATOM 2212 N N . PRO A 1 274 ? 28.051 -11.221 -8.863 1.00 97.50 274 PRO A N 1
ATOM 2213 C CA . PRO A 1 274 ? 29.070 -10.680 -9.763 1.00 97.50 274 PRO A CA 1
ATOM 2214 C C . PRO A 1 274 ? 28.898 -11.118 -11.225 1.00 97.50 274 PRO A C 1
ATOM 2216 O O . PRO A 1 274 ? 29.087 -10.310 -12.131 1.00 97.50 274 PRO A O 1
ATOM 2219 N N . LEU A 1 275 ? 28.475 -12.367 -11.462 1.00 97.19 275 LEU A N 1
ATOM 2220 C CA . LEU A 1 275 ? 28.223 -12.893 -12.807 1.00 97.19 275 LEU A CA 1
ATOM 2221 C C . LEU A 1 275 ? 27.087 -12.129 -13.500 1.00 97.19 275 LEU A C 1
ATOM 2223 O O . LEU A 1 275 ? 27.206 -11.740 -14.660 1.00 97.19 275 LEU A O 1
ATOM 2227 N N . TRP A 1 276 ? 25.987 -11.893 -12.785 1.00 96.94 276 TRP A N 1
ATOM 2228 C CA . TRP A 1 276 ? 24.825 -11.197 -13.336 1.00 96.94 276 TRP A CA 1
ATOM 2229 C C . TRP A 1 276 ? 25.067 -9.699 -13.525 1.00 96.94 276 TRP A C 1
ATOM 2231 O O . TRP A 1 276 ? 24.630 -9.141 -14.529 1.00 96.94 276 TRP A O 1
ATOM 2241 N N . VAL A 1 277 ? 25.805 -9.057 -12.615 1.00 96.38 277 VAL A N 1
ATOM 2242 C CA . VAL A 1 277 ? 26.240 -7.661 -12.790 1.00 96.38 277 VAL A CA 1
ATOM 2243 C C . VAL A 1 277 ? 27.127 -7.529 -14.027 1.00 96.38 277 VAL A C 1
ATOM 2245 O O . VAL A 1 277 ? 26.925 -6.619 -14.830 1.00 96.38 277 VAL A O 1
ATOM 2248 N N . ASN A 1 278 ? 28.052 -8.468 -14.241 1.00 95.44 278 ASN A N 1
ATOM 2249 C CA . ASN A 1 278 ? 28.893 -8.471 -15.433 1.00 95.44 278 ASN A CA 1
ATOM 2250 C C . ASN A 1 278 ? 2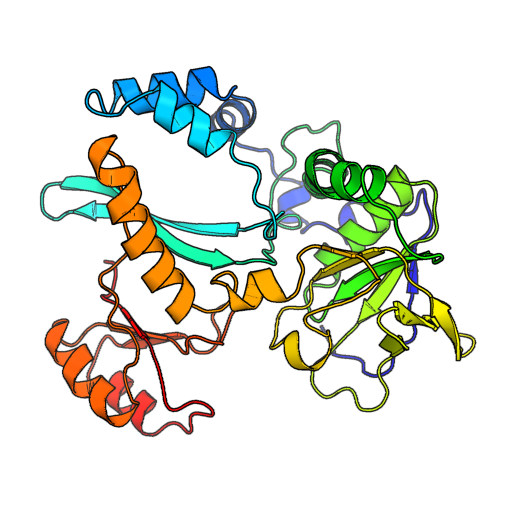8.079 -8.654 -16.725 1.00 95.44 278 ASN A C 1
ATOM 2252 O O . ASN A 1 278 ? 28.296 -7.917 -17.685 1.00 95.44 278 ASN A O 1
ATOM 2256 N N . ARG A 1 279 ? 27.082 -9.554 -16.731 1.00 95.12 279 ARG A N 1
ATOM 2257 C CA . ARG A 1 279 ? 26.158 -9.726 -17.869 1.00 95.12 279 ARG A CA 1
ATOM 2258 C C . ARG A 1 279 ? 25.431 -8.429 -18.237 1.00 95.12 279 ARG A C 1
ATOM 2260 O O . ARG A 1 279 ? 25.215 -8.184 -19.419 1.00 95.12 279 ARG A O 1
ATOM 2267 N N . PHE A 1 280 ? 25.076 -7.598 -17.258 1.00 94.31 280 PHE A N 1
ATOM 2268 C CA . PHE A 1 280 ? 24.451 -6.291 -17.490 1.00 94.31 280 PHE A CA 1
ATOM 2269 C C . PHE A 1 280 ? 25.455 -5.162 -17.784 1.00 94.31 280 PHE A C 1
ATOM 2271 O O . PHE A 1 280 ? 25.123 -3.985 -17.670 1.00 94.31 280 PHE A O 1
ATOM 2278 N N . GLY A 1 281 ? 26.691 -5.487 -18.173 1.00 92.56 281 GLY A N 1
ATOM 2279 C CA . GLY A 1 281 ? 27.696 -4.484 -18.525 1.00 92.56 281 GLY A CA 1
ATOM 2280 C C . GLY A 1 281 ? 28.262 -3.753 -17.308 1.00 92.56 281 GLY A C 1
ATOM 2281 O O . GLY A 1 281 ? 28.560 -2.565 -17.389 1.00 92.56 281 GLY A O 1
ATOM 2282 N N . ASN A 1 282 ? 28.394 -4.456 -16.180 1.00 92.81 282 ASN A N 1
ATOM 2283 C CA . ASN A 1 282 ? 28.896 -3.957 -14.893 1.00 92.81 282 ASN A CA 1
ATOM 2284 C C . ASN A 1 282 ? 28.008 -2.909 -14.197 1.00 92.81 282 ASN A C 1
ATOM 2286 O O . ASN A 1 282 ? 28.446 -2.284 -13.233 1.00 92.81 282 ASN A O 1
ATOM 2290 N N . HIS A 1 283 ? 26.758 -2.754 -14.644 1.00 94.25 283 HIS A N 1
ATOM 2291 C CA . HIS A 1 283 ? 25.774 -1.865 -14.031 1.00 94.25 283 HIS A CA 1
ATOM 2292 C C . HIS A 1 283 ? 24.482 -2.632 -13.763 1.00 94.25 283 HIS A C 1
ATOM 2294 O O . HIS A 1 283 ? 23.896 -3.215 -14.672 1.00 94.25 283 HIS A O 1
ATOM 2300 N N . ALA A 1 284 ? 24.012 -2.645 -12.520 1.00 96.56 284 ALA A N 1
ATOM 2301 C CA . ALA A 1 284 ? 22.790 -3.359 -12.165 1.00 96.56 284 ALA A CA 1
ATOM 2302 C C . ALA A 1 284 ? 22.162 -2.818 -10.882 1.00 96.56 284 ALA A C 1
ATOM 2304 O O . ALA A 1 284 ? 22.819 -2.197 -10.049 1.00 96.56 284 ALA A O 1
ATOM 2305 N N . VAL A 1 285 ? 20.883 -3.123 -10.688 1.00 95.56 285 VAL A N 1
ATOM 2306 C CA . VAL A 1 285 ? 20.191 -2.913 -9.418 1.00 95.56 285 VAL A CA 1
ATOM 2307 C C . VAL A 1 285 ? 19.968 -4.267 -8.754 1.00 95.56 285 VAL A C 1
ATOM 2309 O O . VAL A 1 285 ? 19.167 -5.081 -9.216 1.00 95.56 285 VAL A O 1
ATOM 2312 N N . VAL A 1 286 ? 20.660 -4.508 -7.645 1.00 95.31 286 VAL A N 1
ATOM 2313 C CA . VAL A 1 286 ? 20.499 -5.708 -6.820 1.00 95.31 286 VAL A CA 1
ATOM 2314 C C . VAL A 1 286 ? 19.455 -5.426 -5.746 1.00 95.31 286 VAL A C 1
ATOM 2316 O O . VAL A 1 286 ? 19.550 -4.437 -5.020 1.00 95.31 286 VAL A O 1
ATOM 2319 N N . LYS A 1 287 ? 18.438 -6.284 -5.620 1.00 93.81 287 LYS A N 1
ATOM 2320 C CA . LYS A 1 287 ? 17.361 -6.096 -4.637 1.00 93.81 287 LYS A CA 1
ATOM 2321 C C . LYS A 1 287 ? 17.144 -7.347 -3.801 1.00 93.81 287 LYS A C 1
ATOM 2323 O O . LYS A 1 287 ? 17.029 -8.456 -4.323 1.00 93.81 287 LYS A O 1
ATOM 2328 N N . ASN A 1 288 ? 16.991 -7.157 -2.498 1.00 91.25 288 ASN A N 1
ATOM 2329 C CA . ASN A 1 288 ? 16.430 -8.170 -1.620 1.00 91.25 288 ASN A CA 1
ATOM 2330 C C . ASN A 1 288 ? 14.923 -8.307 -1.916 1.00 91.25 288 ASN A C 1
ATOM 2332 O O . ASN A 1 288 ? 14.185 -7.325 -1.778 1.00 91.25 288 ASN A O 1
ATOM 2336 N N . PRO A 1 289 ? 14.433 -9.501 -2.294 1.00 86.44 289 PRO A N 1
ATOM 2337 C CA . PRO A 1 289 ? 13.060 -9.682 -2.751 1.00 86.44 289 PRO A CA 1
ATOM 2338 C C . PRO A 1 289 ? 12.004 -9.434 -1.669 1.00 86.44 289 PRO A C 1
ATOM 2340 O O . PRO A 1 289 ? 10.844 -9.213 -2.015 1.00 86.44 289 PRO A O 1
ATOM 2343 N N . TYR A 1 290 ? 12.391 -9.460 -0.391 1.00 84.81 290 TYR A N 1
ATOM 2344 C CA . TYR A 1 290 ? 11.490 -9.339 0.759 1.00 84.81 290 TYR A CA 1
ATOM 2345 C C . TYR A 1 290 ? 11.532 -7.955 1.426 1.00 84.81 290 TYR A C 1
ATOM 2347 O O . TYR A 1 290 ? 10.744 -7.684 2.339 1.00 84.81 290 TYR A O 1
ATOM 2355 N N . SER A 1 291 ? 12.451 -7.084 0.997 1.00 79.62 291 SER A N 1
ATOM 2356 C CA . SER A 1 291 ? 12.591 -5.722 1.518 1.00 79.62 291 SER A CA 1
ATOM 2357 C C . SER A 1 291 ? 11.741 -4.718 0.734 1.00 79.62 291 SER A C 1
ATOM 2359 O O . SER A 1 291 ? 11.407 -4.920 -0.436 1.00 79.62 291 SER A O 1
ATOM 2361 N N . ASN A 1 292 ? 11.373 -3.616 1.394 1.00 73.12 292 ASN A N 1
ATOM 2362 C CA . ASN A 1 292 ? 10.464 -2.596 0.863 1.00 73.12 292 ASN A CA 1
ATOM 2363 C C . ASN A 1 292 ? 10.915 -1.183 1.258 1.00 73.12 292 ASN A C 1
ATOM 2365 O O . ASN A 1 292 ? 11.784 -1.025 2.114 1.00 73.12 292 ASN A O 1
ATOM 2369 N N . ALA A 1 293 ? 10.265 -0.164 0.683 1.00 66.00 293 ALA A N 1
ATOM 2370 C CA . ALA A 1 293 ? 10.510 1.252 0.981 1.00 66.00 293 ALA A CA 1
ATOM 2371 C C . ALA A 1 293 ? 11.980 1.668 0.778 1.00 66.00 293 ALA A C 1
ATOM 2373 O O . ALA A 1 293 ? 12.573 2.307 1.644 1.00 66.00 293 ALA A O 1
ATOM 2374 N N . GLY A 1 294 ? 12.574 1.242 -0.341 1.00 67.38 294 GLY A N 1
ATOM 2375 C CA . GLY A 1 294 ? 13.967 1.535 -0.698 1.00 67.38 294 GLY A CA 1
ATOM 2376 C C . GLY A 1 294 ? 15.025 0.766 0.102 1.00 67.38 294 GLY A C 1
ATOM 2377 O O . GLY A 1 294 ? 16.199 0.812 -0.247 1.00 67.38 294 GLY A O 1
ATOM 2378 N N . GLN A 1 295 ? 14.647 0.021 1.145 1.00 80.00 295 GLN A N 1
ATOM 2379 C CA . GLN A 1 295 ? 15.595 -0.800 1.898 1.00 80.00 295 GLN A CA 1
ATOM 2380 C C . GLN A 1 295 ? 15.993 -2.049 1.107 1.00 80.00 295 GLN A C 1
ATOM 2382 O O . GLN A 1 295 ? 15.156 -2.674 0.453 1.00 80.00 295 GLN A O 1
ATOM 2387 N N . GLY A 1 296 ? 17.260 -2.457 1.224 1.00 85.81 296 GLY A N 1
ATOM 2388 C CA . GLY A 1 296 ? 17.781 -3.643 0.539 1.00 85.81 296 GLY A CA 1
ATOM 2389 C C . GLY A 1 296 ? 17.772 -3.516 -0.986 1.00 85.81 296 GLY A C 1
ATOM 2390 O O . GLY A 1 296 ? 17.601 -4.524 -1.667 1.00 85.81 296 GLY A O 1
ATOM 2391 N N . VAL A 1 297 ? 17.898 -2.290 -1.499 1.00 90.75 297 VAL A N 1
ATOM 2392 C CA . VAL A 1 297 ? 18.104 -1.968 -2.913 1.00 90.75 297 VAL A CA 1
ATOM 2393 C C . VAL A 1 297 ? 19.504 -1.381 -3.040 1.00 90.75 297 VAL A C 1
ATOM 2395 O O . VAL A 1 297 ? 19.831 -0.422 -2.347 1.00 90.75 297 VAL A O 1
ATOM 2398 N N . TYR A 1 298 ? 20.317 -1.967 -3.909 1.00 94.12 298 TYR A N 1
ATOM 2399 C CA . TYR A 1 298 ? 21.708 -1.597 -4.120 1.00 94.12 298 TYR A CA 1
ATOM 2400 C C . TYR A 1 298 ? 21.898 -1.309 -5.603 1.00 94.12 298 TYR A C 1
ATOM 2402 O O . TYR A 1 298 ? 21.758 -2.202 -6.440 1.00 94.12 298 TYR A O 1
ATOM 2410 N N . THR A 1 299 ? 22.169 -0.052 -5.927 1.00 95.19 299 THR A N 1
ATOM 2411 C CA . THR A 1 299 ? 22.537 0.355 -7.281 1.00 95.19 299 THR A CA 1
ATOM 2412 C C . THR A 1 299 ? 24.042 0.187 -7.413 1.00 95.19 299 THR A C 1
ATOM 2414 O O . THR A 1 299 ? 24.783 0.829 -6.679 1.00 95.19 299 THR A O 1
ATOM 2417 N N . ILE A 1 300 ? 24.466 -0.706 -8.302 1.00 96.31 300 ILE A N 1
ATOM 2418 C CA . ILE A 1 300 ? 25.866 -0.997 -8.599 1.00 96.31 300 ILE A CA 1
ATOM 2419 C C . ILE A 1 300 ? 26.190 -0.353 -9.945 1.00 96.31 300 ILE A C 1
ATOM 2421 O O . ILE A 1 300 ? 25.611 -0.746 -10.959 1.00 96.31 300 ILE A O 1
ATOM 2425 N N . ILE A 1 301 ? 27.094 0.623 -9.953 1.00 95.56 301 ILE A N 1
ATOM 2426 C CA . ILE A 1 301 ? 27.581 1.313 -11.159 1.00 95.56 301 ILE A CA 1
ATOM 2427 C C . ILE A 1 301 ? 29.100 1.200 -11.345 1.00 95.56 301 ILE A C 1
ATOM 2429 O O . ILE A 1 301 ? 29.651 1.738 -12.300 1.00 95.56 301 ILE A O 1
ATOM 2433 N N . ASN A 1 302 ? 29.806 0.540 -10.425 1.00 94.31 302 ASN A N 1
ATOM 2434 C CA . ASN A 1 302 ? 31.243 0.296 -10.528 1.00 94.31 302 ASN A CA 1
ATOM 2435 C C . ASN A 1 302 ? 31.683 -0.920 -9.691 1.00 94.31 302 ASN A C 1
ATOM 2437 O O . ASN A 1 302 ? 30.943 -1.434 -8.849 1.00 94.31 302 ASN A O 1
ATOM 2441 N N . GLU A 1 303 ? 32.920 -1.376 -9.908 1.00 95.19 303 GLU A N 1
ATOM 2442 C CA . GLU A 1 303 ? 33.495 -2.539 -9.215 1.00 95.19 303 GLU A CA 1
ATOM 2443 C C . GLU A 1 303 ? 33.630 -2.340 -7.702 1.00 95.19 303 GLU A C 1
ATOM 2445 O O . GLU A 1 303 ? 33.480 -3.296 -6.939 1.00 95.19 303 GLU A O 1
ATOM 2450 N N . LYS A 1 304 ? 33.895 -1.106 -7.254 1.00 96.56 304 LYS A N 1
ATOM 2451 C CA . LYS A 1 304 ? 34.020 -0.796 -5.827 1.00 96.56 304 LYS A CA 1
ATOM 2452 C C . LYS A 1 304 ? 32.692 -1.030 -5.113 1.00 96.56 304 LYS A C 1
ATOM 2454 O O . LYS A 1 304 ? 32.675 -1.704 -4.094 1.00 96.56 304 LYS A O 1
ATOM 2459 N N . GLU A 1 305 ? 31.586 -0.535 -5.658 1.00 96.81 305 GLU A N 1
ATOM 2460 C CA . GLU A 1 305 ? 30.251 -0.751 -5.090 1.00 96.81 305 GLU A CA 1
ATOM 2461 C C . GLU A 1 305 ? 29.857 -2.227 -5.081 1.00 96.81 305 GLU A C 1
ATOM 2463 O O . GLU A 1 305 ? 29.267 -2.697 -4.109 1.00 96.81 305 GLU A O 1
ATOM 2468 N N . LEU A 1 306 ? 30.215 -2.980 -6.129 1.00 97.31 306 LEU A N 1
ATOM 2469 C CA . LEU A 1 306 ? 30.006 -4.427 -6.150 1.00 97.31 306 LEU A CA 1
ATOM 2470 C C . LEU A 1 306 ? 30.781 -5.106 -5.018 1.00 97.31 306 LEU A C 1
ATOM 2472 O O . LEU A 1 306 ? 30.223 -5.939 -4.307 1.00 97.31 306 LEU A O 1
ATOM 2476 N N . LYS A 1 307 ? 32.052 -4.744 -4.833 1.00 96.75 307 LYS A N 1
ATOM 2477 C CA . LYS A 1 307 ? 32.886 -5.276 -3.755 1.00 96.75 307 LYS A CA 1
ATOM 2478 C C . LYS A 1 307 ? 32.313 -4.923 -2.380 1.00 96.75 307 LYS A C 1
ATOM 2480 O O . LYS A 1 307 ? 32.113 -5.828 -1.574 1.00 96.75 307 LYS A O 1
ATOM 2485 N N . ASP A 1 308 ? 31.981 -3.653 -2.157 1.00 96.50 308 ASP A N 1
ATOM 2486 C CA . ASP A 1 308 ? 31.396 -3.156 -0.907 1.00 96.50 308 ASP A CA 1
ATOM 2487 C C . ASP A 1 308 ? 30.090 -3.913 -0.582 1.00 96.50 308 ASP A C 1
ATOM 2489 O O . ASP A 1 308 ? 29.870 -4.347 0.550 1.00 96.50 308 ASP A O 1
ATOM 2493 N N . PHE A 1 309 ? 29.243 -4.157 -1.590 1.00 96.31 309 PHE A N 1
ATOM 2494 C CA . PHE A 1 309 ? 28.034 -4.966 -1.441 1.00 96.31 309 PHE A CA 1
ATOM 2495 C C . PHE A 1 309 ? 28.344 -6.423 -1.064 1.00 96.31 309 PHE A C 1
ATOM 2497 O O . PHE A 1 309 ? 27.671 -6.986 -0.200 1.00 96.31 309 PHE A O 1
ATOM 2504 N N . MET A 1 310 ? 29.335 -7.055 -1.696 1.00 96.81 310 MET A N 1
ATOM 2505 C CA . MET A 1 310 ? 29.681 -8.460 -1.445 1.00 96.81 310 MET A CA 1
ATOM 2506 C C . MET A 1 310 ? 30.309 -8.690 -0.063 1.00 96.81 310 MET A C 1
ATOM 2508 O O . MET A 1 310 ? 30.171 -9.782 0.488 1.00 96.81 310 MET A O 1
ATOM 2512 N N . GLU A 1 311 ? 30.984 -7.681 0.490 1.00 96.38 311 GLU A N 1
ATOM 2513 C CA . GLU A 1 311 ? 31.593 -7.715 1.828 1.00 96.38 311 GLU A CA 1
ATOM 2514 C C . GLU A 1 311 ? 30.584 -7.439 2.953 1.00 96.38 311 GLU A C 1
ATOM 2516 O O . GLU A 1 311 ? 30.821 -7.806 4.106 1.00 96.38 311 GLU A O 1
ATOM 2521 N N . GLN A 1 312 ? 29.439 -6.831 2.634 1.00 94.12 312 GLN A N 1
ATOM 2522 C CA . GLN A 1 312 ? 28.381 -6.563 3.601 1.00 94.12 312 GLN A CA 1
ATOM 2523 C C . GLN A 1 312 ? 27.734 -7.860 4.124 1.00 94.12 312 GLN A C 1
ATOM 2525 O O . GLN A 1 312 ? 27.477 -8.814 3.388 1.00 94.12 312 GLN A O 1
ATOM 2530 N N . GLU A 1 313 ? 27.376 -7.874 5.411 1.00 92.00 313 GLU A N 1
ATOM 2531 C CA . GLU A 1 313 ? 26.544 -8.936 5.971 1.00 92.00 313 GLU A CA 1
ATOM 2532 C C . GLU A 1 313 ? 25.087 -8.807 5.495 1.00 92.00 313 GLU A C 1
ATOM 2534 O O . GLU A 1 313 ? 24.414 -7.792 5.706 1.00 92.00 313 GLU A O 1
ATOM 2539 N N . HIS A 1 314 ? 24.576 -9.876 4.879 1.00 91.06 314 HIS A N 1
ATOM 2540 C CA . HIS A 1 314 ? 23.207 -9.941 4.375 1.00 91.06 314 HIS A CA 1
ATOM 2541 C C . HIS A 1 314 ? 22.377 -10.955 5.151 1.00 91.06 314 HIS A C 1
ATOM 2543 O O . HIS A 1 314 ? 22.702 -12.142 5.204 1.00 91.06 314 HIS A O 1
ATOM 2549 N N . HIS A 1 315 ? 21.232 -10.511 5.672 1.00 86.19 315 HIS A N 1
ATOM 2550 C CA . HIS A 1 315 ? 20.281 -11.399 6.345 1.00 86.19 315 HIS A CA 1
ATOM 2551 C C . HIS A 1 315 ? 19.697 -12.466 5.400 1.00 86.19 315 HIS A C 1
ATOM 2553 O O . HIS A 1 315 ? 19.450 -13.597 5.811 1.00 86.19 315 HIS A O 1
ATOM 2559 N N . TYR A 1 316 ? 19.489 -12.119 4.125 1.00 85.38 316 TYR A N 1
ATOM 2560 C CA . TYR A 1 316 ? 19.053 -13.049 3.082 1.00 85.38 316 TYR A CA 1
ATOM 2561 C C . TYR A 1 316 ? 20.169 -13.253 2.059 1.00 85.38 316 TYR A C 1
ATOM 2563 O O . TYR A 1 316 ? 20.868 -12.310 1.709 1.00 85.38 316 TYR A O 1
ATOM 2571 N N . LYS A 1 317 ? 20.300 -14.479 1.541 1.00 90.81 317 LYS A N 1
ATOM 2572 C CA . LYS A 1 317 ? 21.316 -14.846 0.534 1.00 90.81 317 LYS A CA 1
ATOM 2573 C C . LYS A 1 317 ? 20.758 -15.026 -0.882 1.00 90.81 317 LYS A C 1
ATOM 2575 O O . LYS A 1 317 ? 21.492 -15.462 -1.760 1.00 90.81 317 LYS A O 1
ATOM 2580 N N . ASN A 1 318 ? 19.477 -14.718 -1.082 1.00 92.69 318 ASN A N 1
ATOM 2581 C CA . ASN A 1 318 ? 18.793 -14.795 -2.371 1.00 92.69 318 ASN A CA 1
ATOM 2582 C C . ASN A 1 318 ? 18.281 -13.408 -2.752 1.00 92.69 318 ASN A C 1
ATOM 2584 O O . ASN A 1 318 ? 17.644 -12.736 -1.937 1.00 92.69 318 ASN A O 1
ATOM 2588 N N . PHE A 1 319 ? 18.537 -13.019 -3.993 1.00 95.06 319 PHE A N 1
ATOM 2589 C CA . PHE A 1 319 ? 18.307 -11.687 -4.525 1.00 95.06 319 PHE A CA 1
ATOM 2590 C C . PHE A 1 319 ? 17.572 -11.756 -5.864 1.00 95.06 319 PHE A C 1
ATOM 2592 O O . PHE A 1 319 ? 17.400 -12.822 -6.465 1.00 95.06 319 PHE A O 1
ATOM 2599 N N . ILE A 1 320 ? 17.146 -10.588 -6.331 1.00 93.50 320 ILE A N 1
ATOM 2600 C CA . ILE A 1 320 ? 16.902 -10.347 -7.750 1.00 93.50 320 ILE A CA 1
ATOM 2601 C C . ILE A 1 320 ? 17.948 -9.358 -8.265 1.00 93.50 320 ILE A C 1
ATOM 2603 O O . ILE A 1 320 ? 18.341 -8.439 -7.541 1.00 93.50 320 ILE A O 1
ATOM 2607 N N . VAL A 1 321 ? 18.390 -9.547 -9.504 1.00 95.06 321 VAL A N 1
ATOM 2608 C CA . VAL A 1 321 ? 19.302 -8.629 -10.197 1.00 95.06 321 VAL A CA 1
ATOM 2609 C C . VAL A 1 321 ? 18.549 -8.061 -11.384 1.00 95.06 321 VAL A C 1
ATOM 2611 O O . VAL A 1 321 ? 18.083 -8.808 -12.238 1.00 95.06 321 VAL A O 1
ATOM 2614 N N . GLN A 1 322 ? 18.384 -6.749 -11.410 1.00 93.50 322 GLN A N 1
ATOM 2615 C CA . GLN A 1 322 ? 17.620 -6.046 -12.427 1.00 93.50 322 GLN A CA 1
ATOM 2616 C C . GLN A 1 322 ? 18.546 -5.154 -13.256 1.00 93.50 322 GLN A C 1
ATOM 2618 O O . GLN A 1 322 ? 19.450 -4.527 -12.698 1.00 93.50 322 GLN A O 1
ATOM 2623 N N . SER A 1 323 ? 18.313 -5.073 -14.566 1.00 92.69 323 SER A N 1
ATOM 2624 C CA . SER A 1 323 ? 19.010 -4.133 -15.444 1.00 92.69 323 SER A CA 1
ATOM 2625 C C . SER A 1 323 ? 18.813 -2.703 -14.943 1.00 92.69 323 SER A C 1
ATOM 2627 O O . SER A 1 323 ? 17.687 -2.313 -14.609 1.00 92.69 323 SER A O 1
ATOM 2629 N N . LEU A 1 324 ? 19.883 -1.910 -14.914 1.00 90.50 324 LEU A N 1
ATOM 2630 C CA . LEU A 1 324 ? 19.770 -0.491 -14.599 1.00 90.50 324 LEU A CA 1
ATOM 2631 C C . LEU A 1 324 ? 18.961 0.214 -15.696 1.00 90.50 324 LEU A C 1
ATOM 2633 O O . LEU A 1 324 ? 19.194 -0.002 -16.883 1.00 90.50 324 LEU A O 1
ATOM 2637 N N . VAL A 1 325 ? 17.997 1.035 -15.291 1.00 85.62 325 VAL A N 1
ATOM 2638 C CA . VAL A 1 325 ? 17.225 1.873 -16.211 1.00 85.62 325 VAL A CA 1
ATOM 2639 C C . VAL A 1 325 ? 17.906 3.234 -16.269 1.00 85.62 325 VAL A C 1
ATOM 2641 O O . VAL A 1 325 ? 18.018 3.886 -15.230 1.00 85.62 325 VAL A O 1
ATOM 2644 N N . GLY A 1 326 ? 18.369 3.627 -17.455 1.00 70.31 326 GLY A N 1
ATOM 2645 C CA . GLY A 1 326 ? 19.095 4.872 -17.713 1.00 70.31 326 GLY A CA 1
ATOM 2646 C C . GLY A 1 326 ? 18.577 5.604 -18.936 1.00 70.31 326 GLY A C 1
ATOM 2647 O O . GLY A 1 326 ? 17.896 4.950 -19.761 1.00 70.31 326 GLY A O 1
#

Foldseek 3Di:
DDDDFQDFWDKAAAPRDDLPLQADPVQLPDADDPVRLVVVPDDLLVVLVVVCVVVVLFDSVVSSVVVPDDDPFQQDKDWDWDFAADPVGDTDIATAAMASQDDDQNPHHASDPVDSLGPLLVSCVVTVVVVLVPDDWDDFFEEEEAADDCSNRVSNQRSVNNVVVGIYIYAYDHPPRPNGQWAADPQWIWGQHPVRDTTTAREYEYHYGQPCVVGHPQGHSRHYRRGPVCCVCRNQFVQNVVVVQVVVQVVCVSSVDHRHYFDKAFFAFLVCVVVVCVVLVVWKWKADRRDDDPPRIQTTDHPVSNVVVSPDDDPDGTIMIGRDRD

pLDDT: mean 93.54, std 5.04, range [57.09, 98.75]

Radius of gyration: 21.76 Å; Cα contacts (8 Å, |Δi|>4): 584; chains: 1; bounding box: 55×42×64 Å

Mean predicted aligned error: 4.53 Å